Protein AF-A0A967PX14-F1 (afdb_monomer_lite)

Radius of gyration: 23.66 Å; chains: 1; bounding box: 52×62×65 Å

Sequence (232 aa):
SMRMNALAAVLEQPEIVLVSTPAALLRRVPSPESLQTNILYLQVGEDFERDLLIDWLADSGYERVNVIEEIGQFSSRGGIVDVFSYESEVPCRLEFFGDTIESIREFDVLSQLSLQQIDKTRILGKTPDEKENGTIFDYLTTPATIFWYDQERSRRQLEDWWEDAVARFEHQRHELPIESLDQHYLPLPEMPVHLQKFQQIHHGHFERLKNVDLNFHAAPPTEFKGNVKLLI

Secondary structure (DSSP, 8-state):
-HHHHHHHHHHH-SS------HHHHTB-B--HHHHHHTEEEEETT-B--HHHHHHHHHHTTPEE-SS--STTEEEEETTEEEE--TT-SS-EEEEEETTEEEEEEEE-TTT--EEEEESEEEEEPPPP-S---B-GGGG--SS-EEEEESHHHHHHHHHHHHHHHHHHHHHHTTTSS-S-GGGTB--GGGHHHHHTTSEEEEE-SS---SS------PPPPPP---------

Structure (mmCIF, N/CA/C/O backbone):
data_AF-A0A967PX14-F1
#
_entry.id   AF-A0A967PX14-F1
#
loop_
_atom_site.group_PDB
_atom_site.id
_atom_site.type_symbol
_atom_site.label_atom_id
_atom_site.label_alt_id
_atom_site.label_comp_id
_atom_site.label_asym_id
_atom_site.label_entity_id
_atom_site.label_seq_id
_atom_site.pdbx_PDB_ins_code
_atom_site.Cartn_x
_atom_site.Cartn_y
_atom_site.Cartn_z
_atom_site.occupancy
_atom_site.B_iso_or_equiv
_atom_site.auth_seq_id
_atom_site.auth_comp_id
_atom_site.auth_asym_id
_atom_site.auth_atom_id
_atom_site.pdbx_PDB_model_num
ATOM 1 N N . SER A 1 1 ? 5.232 4.091 2.057 1.00 62.34 1 SER A N 1
ATOM 2 C CA . SER A 1 1 ? 3.928 4.777 2.050 1.00 62.34 1 SER A CA 1
ATOM 3 C C . SER A 1 1 ? 3.296 4.813 0.648 1.00 62.34 1 SER A C 1
ATOM 5 O O . SER A 1 1 ? 2.537 3.899 0.361 1.00 62.34 1 SER A O 1
ATOM 7 N N . MET A 1 2 ? 3.667 5.707 -0.293 1.00 75.56 2 MET A N 1
ATOM 8 C CA . MET A 1 2 ? 2.983 5.819 -1.615 1.00 75.56 2 MET A CA 1
ATOM 9 C C . MET A 1 2 ? 2.914 4.530 -2.460 1.00 75.56 2 MET A C 1
ATOM 11 O O . MET A 1 2 ? 1.876 4.243 -3.045 1.00 75.56 2 MET A O 1
ATOM 15 N N . ARG A 1 3 ? 3.991 3.731 -2.516 1.00 82.81 3 ARG A N 1
ATOM 16 C CA . ARG A 1 3 ? 4.002 2.465 -3.278 1.00 82.81 3 ARG A CA 1
ATOM 17 C C . ARG A 1 3 ? 2.972 1.465 -2.754 1.00 82.81 3 ARG A C 1
ATOM 19 O O . ARG A 1 3 ? 2.217 0.912 -3.537 1.00 82.81 3 ARG A O 1
ATOM 26 N N . MET A 1 4 ? 2.952 1.250 -1.441 1.00 83.00 4 MET A N 1
ATOM 27 C CA . MET A 1 4 ? 2.047 0.287 -0.812 1.00 83.00 4 MET A CA 1
ATOM 28 C C . MET A 1 4 ? 0.591 0.705 -0.980 1.00 83.00 4 MET A C 1
ATOM 30 O O . MET A 1 4 ? -0.243 -0.132 -1.294 1.00 83.00 4 MET A O 1
ATOM 34 N N . ASN A 1 5 ? 0.310 2.008 -0.870 1.00 81.06 5 ASN A N 1
ATOM 35 C CA . ASN A 1 5 ? -1.016 2.542 -1.157 1.00 81.06 5 ASN A CA 1
ATOM 36 C C . ASN A 1 5 ? -1.438 2.260 -2.609 1.00 81.06 5 ASN A C 1
ATOM 38 O O . ASN A 1 5 ? -2.542 1.785 -2.844 1.00 81.06 5 ASN A O 1
ATOM 42 N N . ALA A 1 6 ? -0.544 2.486 -3.578 1.00 87.75 6 ALA A N 1
ATOM 43 C CA . ALA A 1 6 ? -0.827 2.179 -4.978 1.00 87.75 6 ALA A CA 1
ATOM 44 C C . ALA A 1 6 ? -1.101 0.680 -5.201 1.00 87.75 6 ALA A C 1
ATOM 46 O O . ALA A 1 6 ? -2.054 0.343 -5.893 1.00 87.75 6 ALA A O 1
ATOM 47 N N . LEU A 1 7 ? -0.316 -0.215 -4.591 1.00 88.81 7 LEU A N 1
ATOM 48 C CA . LEU A 1 7 ? -0.538 -1.664 -4.689 1.00 88.81 7 LEU A CA 1
ATOM 49 C C . LEU A 1 7 ? -1.865 -2.089 -4.045 1.00 88.81 7 LEU A C 1
ATOM 51 O O . LEU A 1 7 ? -2.620 -2.841 -4.652 1.00 88.81 7 LEU A O 1
ATOM 55 N N . ALA A 1 8 ? -2.182 -1.566 -2.858 1.00 85.88 8 ALA A N 1
ATOM 56 C CA . ALA A 1 8 ? -3.446 -1.842 -2.181 1.00 85.88 8 ALA A CA 1
ATOM 57 C C . ALA A 1 8 ? -4.644 -1.327 -2.997 1.00 85.88 8 ALA A C 1
ATOM 59 O O . ALA A 1 8 ? -5.625 -2.042 -3.177 1.00 85.88 8 ALA A O 1
ATOM 60 N N . ALA A 1 9 ? -4.538 -0.128 -3.580 1.00 87.25 9 ALA A N 1
ATOM 61 C CA . ALA A 1 9 ? -5.566 0.422 -4.460 1.00 87.25 9 ALA A CA 1
ATOM 62 C C . ALA A 1 9 ? -5.808 -0.455 -5.699 1.00 87.25 9 ALA A C 1
ATOM 64 O O . 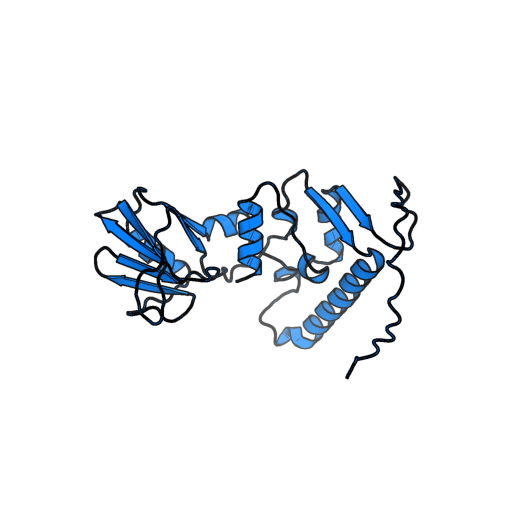ALA A 1 9 ? -6.955 -0.608 -6.109 1.00 87.25 9 ALA A O 1
ATOM 65 N N . VAL A 1 10 ? -4.759 -1.065 -6.268 1.00 88.88 10 VAL A N 1
ATOM 66 C CA . VAL A 1 10 ? -4.897 -2.007 -7.394 1.00 88.88 10 VAL A CA 1
ATOM 67 C C . VAL A 1 10 ? -5.659 -3.274 -6.993 1.00 88.88 10 VAL A C 1
ATOM 69 O O . VAL A 1 10 ? -6.408 -3.807 -7.805 1.00 88.88 10 VAL A O 1
ATOM 72 N N . LEU A 1 11 ? -5.512 -3.749 -5.752 1.00 85.62 11 LEU A N 1
ATOM 73 C CA . LEU A 1 11 ? -6.267 -4.909 -5.262 1.00 85.62 11 LEU A CA 1
ATOM 74 C C . LEU A 1 11 ? -7.740 -4.586 -4.977 1.00 85.62 11 LEU A C 1
ATOM 76 O O . LEU A 1 11 ? -8.599 -5.453 -5.116 1.00 85.62 11 LEU A O 1
ATOM 80 N N . GLU A 1 12 ? -8.030 -3.356 -4.560 1.00 84.56 12 GLU A N 1
ATOM 81 C CA . GLU A 1 12 ? -9.370 -2.936 -4.137 1.00 84.56 12 GLU A CA 1
ATOM 82 C C . GLU A 1 12 ? -10.237 -2.411 -5.285 1.00 84.56 12 GLU A C 1
ATOM 84 O O . GLU A 1 12 ? -11.465 -2.509 -5.228 1.00 84.56 12 GLU A O 1
ATOM 89 N N . GLN A 1 13 ? -9.621 -1.823 -6.314 1.00 84.19 13 GLN A N 1
ATOM 90 C CA . GLN A 1 13 ? -10.331 -1.157 -7.402 1.00 84.19 13 GLN A CA 1
ATOM 91 C C . GLN A 1 13 ? -10.250 -1.981 -8.692 1.00 84.19 13 GLN A C 1
ATOM 93 O O . GLN A 1 13 ? -9.161 -2.145 -9.241 1.00 84.19 13 GLN A O 1
ATOM 98 N N . PRO A 1 14 ? -11.389 -2.452 -9.236 1.00 76.06 14 PRO A N 1
ATOM 99 C CA . PRO A 1 14 ? -11.391 -3.248 -10.463 1.00 76.06 14 PRO A CA 1
ATOM 100 C C . PRO A 1 14 ? -11.004 -2.431 -11.706 1.00 76.06 14 PRO A C 1
ATOM 102 O O . PRO A 1 14 ? -10.538 -2.995 -12.692 1.00 76.06 14 PRO A O 1
ATOM 105 N N . GLU A 1 15 ? -11.191 -1.109 -11.669 1.00 86.50 15 GLU A N 1
ATOM 106 C CA . GLU A 1 15 ? -10.886 -0.190 -12.766 1.00 86.50 15 GLU A CA 1
ATOM 107 C C . GLU A 1 15 ? -9.900 0.875 -12.283 1.00 86.50 15 GLU A C 1
ATOM 109 O O . GLU A 1 15 ? -10.284 1.859 -11.653 1.00 86.50 15 GLU A O 1
ATOM 114 N N . ILE A 1 16 ? -8.614 0.678 -12.572 1.00 88.50 16 ILE A N 1
ATOM 115 C CA . ILE A 1 16 ? -7.549 1.578 -12.126 1.00 88.50 16 ILE A CA 1
ATOM 116 C C . ILE A 1 16 ? -6.519 1.81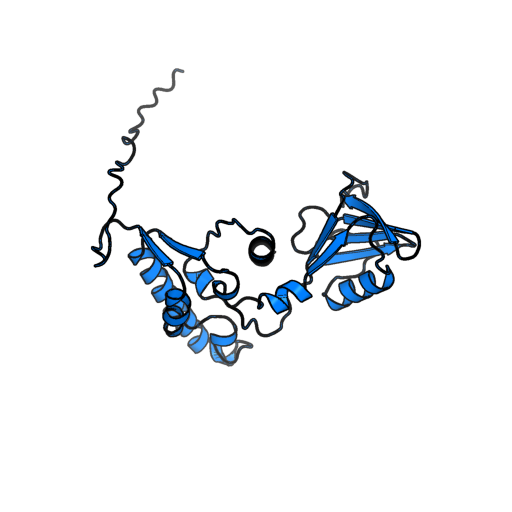4 -13.231 1.00 88.50 16 ILE A C 1
ATOM 118 O O . ILE A 1 16 ? -6.178 0.917 -14.002 1.00 88.50 16 ILE A O 1
ATOM 122 N N . VAL A 1 17 ? -5.993 3.038 -13.291 1.00 91.06 17 VAL A N 1
ATOM 123 C CA . VAL A 1 17 ? -4.839 3.382 -14.128 1.00 91.06 17 VAL A CA 1
ATOM 124 C C . VAL A 1 17 ? -3.630 3.560 -13.227 1.00 91.06 17 VAL A C 1
ATOM 126 O O . VAL A 1 17 ? -3.534 4.534 -12.481 1.00 91.06 17 VAL A O 1
ATOM 129 N N . LEU A 1 18 ? -2.685 2.627 -13.320 1.00 90.75 18 LEU A N 1
ATOM 130 C CA . LEU A 1 18 ? -1.412 2.723 -12.622 1.00 90.75 18 LEU A CA 1
ATOM 131 C C . LEU A 1 18 ? -0.375 3.397 -13.521 1.00 90.75 18 LEU A C 1
ATOM 133 O O . LEU A 1 18 ? -0.016 2.880 -14.578 1.00 90.75 18 LEU A O 1
ATOM 137 N N . VAL A 1 19 ? 0.130 4.547 -13.082 1.00 92.38 19 VAL A N 1
ATOM 138 C CA . VAL A 1 19 ? 1.229 5.249 -13.750 1.00 92.38 19 VAL A CA 1
ATOM 139 C C . VAL A 1 19 ? 2.518 4.955 -13.000 1.00 92.38 19 VAL A C 1
ATOM 141 O O . VAL A 1 19 ? 2.595 5.130 -11.786 1.00 92.38 19 VAL A O 1
ATOM 144 N N . SER A 1 20 ? 3.539 4.511 -13.725 1.00 91.50 20 SER A N 1
ATOM 145 C CA . SER A 1 20 ? 4.825 4.133 -13.147 1.00 91.50 20 SER A CA 1
ATOM 146 C C . SER A 1 20 ? 5.978 4.572 -14.043 1.00 91.50 20 SER A C 1
ATOM 148 O O . SER A 1 20 ? 5.795 4.858 -15.228 1.00 91.50 20 SER A O 1
ATOM 150 N N . THR A 1 21 ? 7.177 4.632 -13.472 1.00 91.69 21 THR A N 1
ATOM 151 C CA . THR A 1 21 ? 8.407 4.817 -14.244 1.00 91.69 21 THR A CA 1
ATOM 152 C C . THR A 1 21 ? 8.929 3.463 -14.726 1.00 91.69 21 THR A C 1
ATOM 154 O O . THR A 1 21 ? 8.665 2.446 -14.079 1.00 91.69 21 THR A O 1
ATOM 157 N N . PRO A 1 22 ? 9.723 3.417 -15.811 1.00 90.06 22 PRO A N 1
ATOM 158 C CA . PRO A 1 22 ? 10.273 2.154 -16.292 1.00 90.06 22 PRO A CA 1
ATOM 159 C C . PRO A 1 22 ? 11.092 1.425 -15.212 1.00 90.06 22 PRO A C 1
ATOM 161 O O . PRO A 1 22 ? 10.828 0.264 -14.926 1.00 90.06 22 PRO A O 1
ATOM 164 N N . ALA A 1 23 ? 11.987 2.125 -14.506 1.00 89.00 23 ALA A N 1
ATOM 165 C CA . ALA A 1 23 ? 12.792 1.539 -13.427 1.00 89.00 23 ALA A CA 1
ATOM 166 C C . ALA A 1 23 ? 11.956 0.933 -12.281 1.00 89.00 23 ALA A C 1
ATOM 168 O O . ALA A 1 23 ? 12.360 -0.054 -11.670 1.00 89.00 23 ALA A O 1
ATOM 169 N N . ALA A 1 24 ? 10.776 1.487 -11.986 1.00 90.88 24 ALA A N 1
ATOM 170 C CA . ALA A 1 24 ? 9.906 0.950 -10.944 1.00 90.88 24 ALA A CA 1
ATOM 171 C C . ALA A 1 24 ? 9.263 -0.395 -11.330 1.00 90.88 24 ALA A C 1
ATOM 173 O O . ALA A 1 24 ? 8.895 -1.145 -10.430 1.00 90.88 24 ALA A O 1
ATOM 174 N N . LEU A 1 25 ? 9.184 -0.736 -12.626 1.00 92.19 25 LEU A N 1
ATOM 175 C CA . LEU A 1 25 ? 8.732 -2.058 -13.088 1.00 92.19 25 LEU A CA 1
ATOM 176 C C . LEU A 1 25 ? 9.707 -3.177 -12.711 1.00 92.19 25 LEU A C 1
ATOM 178 O O . LEU A 1 25 ? 9.294 -4.324 -12.564 1.00 92.19 25 LEU A O 1
ATOM 182 N N . LEU A 1 26 ? 10.992 -2.842 -12.562 1.00 93.12 26 LEU A N 1
ATOM 183 C CA . LEU A 1 26 ? 12.014 -3.795 -12.150 1.00 93.12 26 LEU A CA 1
ATOM 184 C C . LEU A 1 26 ? 12.051 -3.975 -10.641 1.00 93.12 26 LEU A C 1
ATOM 186 O O . LEU A 1 26 ? 12.681 -4.907 -10.180 1.00 93.12 26 LEU A O 1
ATOM 190 N N . ARG A 1 27 ? 11.432 -3.113 -9.835 1.00 91.38 27 ARG A N 1
ATOM 191 C CA . ARG A 1 27 ? 11.517 -3.263 -8.382 1.00 91.38 27 ARG A CA 1
ATOM 192 C C . ARG A 1 27 ? 10.651 -4.433 -7.916 1.00 91.38 27 ARG A C 1
ATOM 194 O O . ARG A 1 27 ? 9.487 -4.533 -8.306 1.00 91.38 27 ARG A O 1
ATOM 201 N N . ARG A 1 28 ? 11.209 -5.283 -7.053 1.00 91.06 28 ARG A N 1
ATOM 202 C CA . ARG A 1 28 ? 10.418 -6.252 -6.296 1.00 91.06 28 ARG A CA 1
ATOM 203 C C . ARG A 1 28 ? 9.426 -5.525 -5.386 1.00 91.06 28 ARG A C 1
ATOM 205 O O . ARG A 1 28 ? 9.624 -4.367 -5.012 1.00 91.06 28 ARG A O 1
ATOM 212 N N . VAL A 1 29 ? 8.321 -6.199 -5.115 1.00 89.44 29 VAL A N 1
ATOM 213 C CA . VAL A 1 29 ? 7.252 -5.750 -4.221 1.00 89.44 29 VAL A CA 1
ATOM 214 C C . VAL A 1 29 ? 6.737 -6.953 -3.426 1.00 89.44 29 VAL A C 1
ATOM 216 O O . VAL A 1 29 ? 6.985 -8.094 -3.832 1.00 89.44 29 VAL A O 1
ATOM 219 N N . PRO A 1 30 ? 6.009 -6.747 -2.316 1.00 88.19 30 PRO A N 1
ATOM 220 C CA . PRO A 1 30 ? 5.300 -7.841 -1.655 1.00 88.19 30 PRO A CA 1
ATOM 221 C C . PRO A 1 30 ? 4.381 -8.558 -2.649 1.00 88.19 30 PRO A C 1
ATOM 223 O O . PRO A 1 30 ? 3.865 -7.918 -3.567 1.00 88.19 30 PRO A O 1
ATOM 226 N N . SER A 1 31 ? 4.162 -9.865 -2.501 1.00 89.38 31 SER A N 1
ATOM 227 C CA . SER A 1 31 ? 3.156 -10.555 -3.321 1.00 89.38 31 SER A CA 1
ATOM 228 C C . SER A 1 31 ? 1.745 -10.042 -2.983 1.00 89.38 31 SER A C 1
ATOM 230 O O . SER A 1 31 ? 1.549 -9.535 -1.874 1.00 89.38 31 SER A O 1
ATOM 232 N N . PRO A 1 32 ? 0.753 -10.165 -3.885 1.00 88.69 32 PRO A N 1
ATOM 233 C CA . PRO A 1 32 ? -0.633 -9.812 -3.575 1.00 88.69 32 PRO A CA 1
ATOM 234 C C . PRO A 1 32 ? -1.150 -10.471 -2.289 1.00 88.69 32 PRO A C 1
ATOM 236 O O . PRO A 1 32 ? -1.800 -9.815 -1.482 1.00 88.69 32 PRO A O 1
ATOM 239 N N . GLU A 1 33 ? -0.812 -11.742 -2.063 1.00 87.25 33 GLU A N 1
ATOM 240 C CA . GLU A 1 33 ? -1.203 -12.497 -0.869 1.00 87.25 33 GLU A CA 1
ATOM 241 C C . GLU A 1 33 ? -0.535 -11.937 0.390 1.00 87.25 33 GLU A C 1
ATOM 243 O O . GLU A 1 33 ? -1.209 -11.685 1.386 1.00 87.25 33 GLU A O 1
ATOM 248 N N . SER A 1 34 ? 0.777 -11.685 0.330 1.00 85.56 34 SER A N 1
ATOM 249 C CA . SER A 1 34 ? 1.531 -11.083 1.434 1.00 85.56 34 SER A CA 1
ATOM 250 C C . SER A 1 34 ? 0.997 -9.689 1.776 1.00 85.56 34 SER A C 1
ATOM 252 O O . SER A 1 34 ? 0.797 -9.367 2.949 1.00 85.56 34 SER A O 1
ATOM 254 N N . LEU A 1 35 ? 0.680 -8.877 0.760 1.00 85.81 35 LEU A N 1
ATOM 255 C CA . LEU A 1 35 ? 0.085 -7.563 0.972 1.00 85.81 35 LEU A CA 1
ATOM 256 C C . LEU A 1 35 ? -1.285 -7.664 1.642 1.00 85.81 35 LEU A C 1
ATOM 258 O O . LEU A 1 35 ? -1.535 -6.929 2.590 1.00 85.81 35 LEU A O 1
ATOM 262 N N . GLN A 1 36 ? -2.151 -8.572 1.184 1.00 85.62 36 GLN A N 1
ATOM 263 C CA . GLN A 1 36 ? -3.474 -8.771 1.782 1.00 85.62 36 GLN A CA 1
ATOM 264 C C . GLN A 1 36 ? -3.383 -9.171 3.253 1.00 85.62 36 GLN A C 1
ATOM 266 O O . GLN A 1 36 ? -4.131 -8.642 4.066 1.00 85.62 36 GLN A O 1
ATOM 271 N N . THR A 1 37 ? -2.441 -10.045 3.619 1.00 84.56 37 THR A N 1
ATOM 272 C CA . THR A 1 37 ? -2.231 -10.411 5.031 1.00 84.56 37 THR A CA 1
ATOM 273 C C . THR A 1 37 ? -1.698 -9.261 5.887 1.00 84.56 37 THR A C 1
ATOM 275 O O . THR A 1 37 ? -1.841 -9.286 7.106 1.00 84.56 37 THR A O 1
ATOM 278 N N . ASN A 1 38 ? -1.112 -8.243 5.255 1.00 86.12 38 ASN A N 1
ATOM 279 C CA . ASN A 1 38 ? -0.562 -7.058 5.904 1.00 86.12 38 ASN A CA 1
ATOM 280 C C . ASN A 1 38 ? -1.544 -5.868 5.914 1.00 86.12 38 ASN A C 1
ATOM 282 O O . ASN A 1 38 ? -1.155 -4.751 6.260 1.00 86.12 38 ASN A O 1
ATOM 286 N N . ILE A 1 39 ? -2.801 -6.078 5.510 1.00 89.06 39 ILE A N 1
ATOM 287 C CA . ILE A 1 39 ? -3.868 -5.076 5.580 1.00 89.06 39 ILE A CA 1
ATOM 288 C C . ILE A 1 39 ? -4.973 -5.602 6.489 1.00 89.06 39 ILE A C 1
ATOM 290 O O . ILE A 1 39 ? -5.538 -6.666 6.247 1.00 89.06 39 ILE A O 1
ATOM 294 N N . LEU A 1 40 ? -5.323 -4.815 7.501 1.00 92.38 40 LEU A N 1
ATOM 295 C CA . LEU A 1 40 ? -6.476 -5.061 8.349 1.00 92.38 40 LEU A CA 1
ATOM 296 C C . LEU A 1 40 ? -7.616 -4.127 7.936 1.00 92.38 40 LEU A C 1
ATOM 298 O O . LEU A 1 40 ? -7.497 -2.907 8.042 1.00 92.38 40 LEU A O 1
ATOM 302 N N . TYR A 1 41 ? -8.715 -4.697 7.451 1.00 93.25 41 TYR A N 1
ATOM 303 C CA . TYR A 1 41 ? -9.943 -3.962 7.151 1.00 93.25 41 TYR A CA 1
ATOM 304 C C . TYR A 1 41 ? -10.845 -3.981 8.379 1.00 93.25 41 TYR A C 1
ATOM 306 O O . TYR A 1 41 ? -11.050 -5.044 8.952 1.00 93.25 41 TYR A O 1
ATOM 314 N N . LEU A 1 42 ? -11.361 -2.819 8.774 1.00 95.94 42 LEU A N 1
ATOM 315 C CA . LEU A 1 42 ? -12.184 -2.668 9.971 1.00 95.94 42 LEU A CA 1
ATOM 316 C C . LEU A 1 42 ? -13.431 -1.862 9.629 1.00 95.94 42 LEU A C 1
ATOM 318 O O . LEU A 1 42 ? -13.337 -0.792 9.014 1.00 95.94 42 LEU A O 1
ATOM 322 N N . GLN A 1 43 ? -14.596 -2.355 10.037 1.00 97.81 43 GLN A N 1
ATOM 323 C CA . GLN A 1 43 ? -15.874 -1.697 9.782 1.00 97.81 43 GLN A CA 1
ATOM 324 C C . GLN A 1 43 ? -16.676 -1.487 11.071 1.00 97.81 43 GLN A C 1
ATOM 326 O O . GLN A 1 43 ? -16.672 -2.313 11.978 1.00 97.81 43 GLN A O 1
ATOM 331 N N . VAL A 1 44 ? -17.416 -0.379 11.144 1.00 98.12 44 VAL A N 1
ATOM 332 C CA . VAL A 1 44 ? -18.383 -0.150 12.224 1.00 98.12 44 VAL A CA 1
ATOM 333 C C . VAL A 1 44 ? -19.429 -1.271 12.245 1.00 98.12 44 VAL A C 1
ATOM 335 O O . VAL A 1 44 ? -19.997 -1.634 11.211 1.00 98.12 44 VAL A O 1
ATOM 338 N N . GLY A 1 45 ? -19.703 -1.789 13.442 1.00 97.56 45 GLY A N 1
ATOM 339 C CA . GLY A 1 45 ? -20.631 -2.891 13.696 1.00 97.56 45 GLY A CA 1
ATOM 340 C C . GLY A 1 45 ? -20.034 -4.285 13.501 1.00 97.56 45 GLY A C 1
ATOM 341 O O . GLY A 1 45 ? -20.758 -5.264 13.663 1.00 97.56 45 GLY A O 1
ATOM 342 N N . GLU A 1 46 ? -18.755 -4.389 13.142 1.00 95.88 46 GLU A N 1
ATOM 343 C CA . GLU A 1 46 ? -18.037 -5.661 13.082 1.00 95.88 46 GLU A CA 1
ATOM 344 C C . GLU A 1 46 ? -17.661 -6.147 14.488 1.00 95.88 46 GLU A C 1
ATOM 346 O O . GLU A 1 46 ? -17.233 -5.353 15.334 1.00 95.88 46 GLU A O 1
ATOM 351 N N . ASP A 1 47 ? -17.804 -7.455 14.717 1.00 96.19 47 ASP A N 1
ATOM 352 C CA . ASP A 1 47 ? -17.276 -8.124 15.904 1.00 96.19 47 ASP A CA 1
ATOM 353 C C . ASP A 1 47 ? -15.786 -8.420 15.680 1.00 96.19 47 ASP A C 1
ATOM 355 O O . ASP A 1 47 ? -15.416 -9.344 14.953 1.00 96.19 47 ASP A O 1
ATOM 359 N N . PHE A 1 48 ? -14.935 -7.603 16.293 1.00 95.38 48 PHE A N 1
ATOM 360 C CA . PHE A 1 48 ? -13.486 -7.710 16.268 1.00 95.38 48 PHE A CA 1
ATOM 361 C C . PHE A 1 48 ? -12.926 -7.410 17.663 1.00 95.38 48 PHE A C 1
ATOM 363 O O . PHE A 1 48 ? -13.095 -6.312 18.198 1.00 95.38 48 PHE A O 1
ATOM 370 N N . GLU A 1 49 ? -12.224 -8.374 18.258 1.00 95.75 49 GLU A N 1
ATOM 371 C CA . GLU A 1 49 ? -11.670 -8.212 19.603 1.00 95.75 49 GLU A CA 1
ATOM 372 C C . GLU A 1 49 ? -10.596 -7.115 19.625 1.00 95.75 49 GLU A C 1
ATOM 374 O O . GLU A 1 49 ? -9.610 -7.146 18.880 1.00 95.75 49 GLU A O 1
ATOM 379 N N . ARG A 1 50 ? -10.747 -6.154 20.542 1.00 96.12 50 ARG A N 1
ATOM 380 C CA . ARG A 1 50 ? -9.795 -5.044 20.718 1.00 96.12 50 ARG A CA 1
ATOM 381 C C . ARG A 1 50 ? -8.362 -5.539 20.936 1.00 96.12 50 ARG A C 1
ATOM 383 O O . ARG A 1 50 ? -7.414 -4.927 20.450 1.00 96.12 50 ARG A O 1
ATOM 390 N N . ASP A 1 51 ? -8.198 -6.616 21.697 1.00 96.06 51 ASP A N 1
ATOM 391 C CA . ASP A 1 51 ? -6.873 -7.128 22.048 1.00 96.06 51 ASP A CA 1
ATOM 392 C C . ASP A 1 51 ? -6.184 -7.792 20.848 1.00 96.06 51 ASP A C 1
ATOM 394 O O . ASP A 1 51 ? -4.985 -7.592 20.669 1.00 96.06 51 ASP A O 1
ATOM 398 N N . LEU A 1 52 ? -6.942 -8.417 19.937 1.00 95.94 52 LEU A N 1
ATOM 399 C CA . LEU A 1 52 ? -6.404 -8.893 18.657 1.00 95.94 52 LEU A CA 1
ATOM 400 C C . LEU A 1 52 ? -5.915 -7.740 17.773 1.00 95.94 52 LEU A C 1
ATOM 402 O O . LEU A 1 52 ? -4.902 -7.882 17.092 1.00 95.94 52 LEU A O 1
ATOM 406 N N . LEU A 1 53 ? -6.591 -6.582 17.799 1.00 96.75 53 LEU A N 1
ATOM 407 C CA . LEU A 1 53 ? -6.128 -5.394 17.071 1.00 96.75 53 LEU A CA 1
ATOM 408 C C . LEU A 1 53 ? -4.794 -4.903 17.644 1.00 96.75 53 LEU A C 1
ATOM 410 O O . LEU A 1 53 ? -3.882 -4.569 16.893 1.00 96.75 53 LEU A O 1
ATOM 414 N N . ILE A 1 54 ? -4.676 -4.860 18.971 1.00 97.25 54 ILE A N 1
ATOM 415 C CA . ILE A 1 54 ? -3.450 -4.432 19.657 1.00 97.25 54 ILE A CA 1
ATOM 416 C C . ILE A 1 54 ? -2.282 -5.366 19.325 1.00 97.25 54 ILE A C 1
ATOM 418 O O . ILE A 1 54 ? -1.194 -4.873 19.022 1.00 97.25 54 ILE A O 1
ATOM 422 N N . ASP A 1 55 ? -2.509 -6.678 19.363 1.00 96.06 55 ASP A N 1
ATOM 423 C CA . ASP A 1 55 ? -1.491 -7.678 19.039 1.00 96.06 55 ASP A CA 1
ATOM 424 C C . ASP A 1 55 ? -1.064 -7.559 17.571 1.00 96.06 55 ASP A C 1
ATOM 426 O O . ASP A 1 55 ? 0.127 -7.446 17.280 1.00 96.06 55 ASP A O 1
ATOM 430 N N . TRP A 1 56 ? -2.026 -7.450 16.648 1.00 94.81 56 TRP A N 1
ATOM 431 C CA . TRP A 1 56 ? -1.735 -7.268 15.226 1.00 94.81 56 TRP A CA 1
ATOM 432 C C . TRP A 1 56 ? -0.937 -5.988 14.949 1.00 94.81 56 TRP A C 1
ATOM 434 O O . TRP A 1 56 ? 0.004 -6.016 14.158 1.00 94.81 56 TRP A O 1
ATOM 444 N N . LEU A 1 57 ? -1.267 -4.866 15.603 1.00 95.88 57 LEU A N 1
ATOM 445 C CA . LEU A 1 57 ? -0.527 -3.605 15.464 1.00 95.88 57 LEU A CA 1
ATOM 446 C C . LEU A 1 57 ? 0.925 -3.753 15.939 1.00 95.88 57 LEU A C 1
ATOM 448 O O . LEU A 1 57 ? 1.842 -3.295 15.255 1.00 95.88 57 LEU A O 1
ATOM 452 N N . ALA A 1 58 ? 1.142 -4.411 17.081 1.00 94.62 58 ALA A N 1
ATOM 453 C CA . ALA A 1 58 ? 2.480 -4.655 17.611 1.00 94.62 58 ALA A CA 1
ATOM 454 C C . ALA A 1 58 ? 3.312 -5.541 16.667 1.00 94.62 58 ALA A C 1
ATOM 456 O O . ALA A 1 58 ? 4.444 -5.185 16.330 1.00 94.62 58 ALA A O 1
ATOM 457 N N . ASP A 1 59 ? 2.729 -6.638 16.181 1.00 91.81 59 ASP A N 1
ATOM 458 C CA . ASP A 1 59 ? 3.376 -7.557 15.237 1.00 91.81 59 ASP A CA 1
ATOM 459 C C . ASP A 1 59 ? 3.640 -6.896 13.875 1.00 91.81 59 ASP A C 1
ATOM 461 O O . ASP A 1 59 ? 4.651 -7.164 13.224 1.00 91.81 59 ASP A O 1
ATOM 465 N N . SER A 1 60 ? 2.779 -5.959 13.476 1.00 90.81 60 SER A N 1
ATOM 466 C CA . SER A 1 60 ? 2.890 -5.189 12.231 1.00 90.81 60 SER A CA 1
ATOM 467 C C . SER A 1 60 ? 3.834 -3.984 12.334 1.00 90.81 60 SER A C 1
ATOM 469 O O . SER A 1 60 ? 3.875 -3.143 11.432 1.00 90.81 60 SER A O 1
ATOM 471 N N . GLY A 1 61 ? 4.607 -3.882 13.419 1.00 91.31 61 GLY A N 1
ATOM 472 C CA . GLY A 1 61 ? 5.677 -2.900 13.580 1.00 91.31 61 GLY A CA 1
ATOM 473 C C . GLY A 1 61 ? 5.233 -1.520 14.061 1.00 91.31 61 GLY A C 1
ATOM 474 O O . GLY A 1 61 ? 6.019 -0.578 13.933 1.00 91.31 61 GLY A O 1
ATOM 475 N N . TYR A 1 62 ? 4.020 -1.388 14.607 1.00 95.81 62 TYR A N 1
ATOM 476 C CA . TYR A 1 62 ? 3.575 -0.137 15.212 1.00 95.81 62 TYR A CA 1
ATOM 477 C C . TYR A 1 62 ? 4.156 0.059 16.614 1.00 95.81 62 TYR A C 1
ATOM 479 O O . TYR A 1 62 ? 4.254 -0.868 17.420 1.00 95.81 62 TYR A O 1
ATOM 487 N N . GLU A 1 63 ? 4.479 1.305 16.942 1.00 97.50 63 GLU A N 1
ATOM 488 C CA . GLU A 1 63 ? 4.935 1.691 18.272 1.00 97.50 63 GLU A CA 1
ATOM 489 C C . GLU A 1 63 ? 3.745 2.027 19.179 1.00 97.50 63 GLU A C 1
ATOM 491 O O . GLU A 1 63 ? 2.923 2.894 18.868 1.00 97.50 63 GLU A O 1
ATOM 496 N N . ARG A 1 64 ? 3.667 1.369 20.342 1.00 98.00 64 ARG A N 1
ATOM 497 C CA . ARG A 1 64 ? 2.669 1.702 21.361 1.00 98.00 64 ARG A CA 1
ATOM 498 C C . ARG A 1 64 ? 3.102 2.937 22.141 1.00 98.00 64 ARG A C 1
ATOM 500 O O . ARG A 1 64 ? 4.084 2.897 22.879 1.00 98.00 64 ARG A O 1
ATOM 507 N N . VAL A 1 65 ? 2.304 3.992 22.064 1.00 98.19 65 VAL A N 1
ATOM 508 C CA . VAL A 1 65 ? 2.540 5.268 22.745 1.00 98.19 65 VAL A CA 1
ATOM 509 C C . VAL A 1 65 ? 1.348 5.665 23.608 1.00 98.19 65 VAL A C 1
ATOM 511 O O . VAL A 1 65 ? 0.255 5.103 23.521 1.00 98.19 65 VAL A O 1
ATOM 514 N N . ASN A 1 66 ? 1.550 6.662 24.471 1.00 95.81 66 ASN A N 1
ATOM 515 C CA . ASN A 1 66 ? 0.445 7.237 25.231 1.00 95.81 66 ASN A CA 1
ATOM 516 C C . ASN A 1 66 ? -0.401 8.166 24.359 1.00 95.81 66 ASN A C 1
ATOM 518 O O . ASN A 1 66 ? -1.622 8.111 24.452 1.00 95.81 66 ASN A O 1
ATOM 522 N N . VAL A 1 67 ? 0.228 9.032 23.563 1.00 95.69 67 VAL A N 1
ATOM 523 C CA . VAL A 1 67 ? -0.420 10.014 22.682 1.00 95.69 67 VAL A CA 1
ATOM 524 C C . VAL A 1 67 ? 0.211 9.871 21.307 1.00 95.69 67 VAL A C 1
ATOM 526 O O . VAL A 1 67 ? 1.430 9.779 21.219 1.00 95.69 67 VAL A O 1
ATOM 529 N N . ILE A 1 68 ? -0.620 9.810 20.271 1.00 96.69 68 ILE A N 1
ATOM 530 C CA . ILE A 1 68 ? -0.162 9.678 18.889 1.00 96.69 68 ILE A CA 1
ATOM 531 C C . ILE A 1 68 ? 0.297 11.030 18.369 1.00 96.69 68 ILE A C 1
ATOM 533 O O . ILE A 1 68 ? -0.462 12.001 18.415 1.00 96.69 68 ILE A O 1
ATOM 537 N N . GLU A 1 69 ? 1.506 11.045 17.823 1.00 94.00 69 GLU A N 1
ATOM 538 C CA . GLU A 1 69 ? 2.129 12.212 17.201 1.00 94.00 69 GLU A CA 1
ATOM 539 C C . GLU A 1 69 ? 2.597 11.897 15.772 1.00 94.00 69 GLU A C 1
ATOM 541 O O . GLU A 1 69 ? 2.549 12.768 14.903 1.00 94.00 69 GLU A O 1
ATOM 546 N N . GLU A 1 70 ? 2.991 10.648 15.502 1.00 94.31 70 GLU A N 1
ATOM 547 C CA . GLU A 1 70 ? 3.616 10.237 14.244 1.00 94.31 70 GLU A CA 1
ATOM 548 C C . GLU A 1 70 ? 2.952 9.007 13.610 1.00 94.31 70 GLU A C 1
ATOM 550 O O . GLU A 1 70 ? 2.284 8.202 14.261 1.00 94.31 70 GLU A O 1
ATOM 555 N N . ILE A 1 71 ? 3.165 8.860 12.301 1.00 94.00 71 ILE A N 1
ATOM 556 C CA . ILE A 1 71 ? 2.766 7.686 11.523 1.00 94.00 71 ILE A CA 1
ATOM 557 C C . ILE A 1 71 ? 3.471 6.432 12.061 1.00 94.00 71 ILE A C 1
ATOM 559 O O . ILE A 1 71 ? 4.672 6.448 12.322 1.00 94.00 71 ILE A O 1
ATOM 563 N N . GLY A 1 72 ? 2.745 5.317 12.141 1.00 94.44 72 GLY A N 1
ATOM 564 C CA . GLY A 1 72 ? 3.245 4.053 12.680 1.00 94.44 72 GLY A CA 1
AT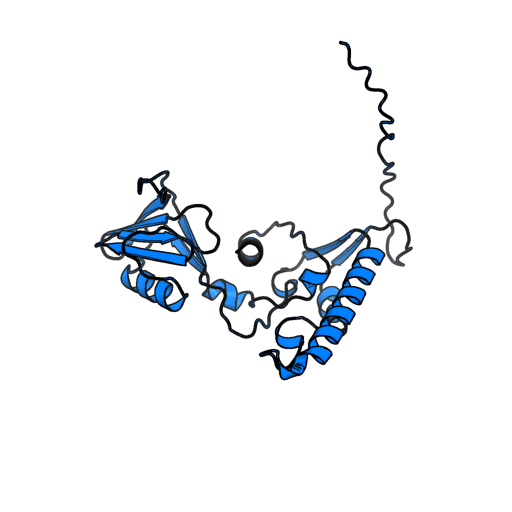OM 565 C C . GLY A 1 72 ? 3.122 3.953 14.200 1.00 94.44 72 GLY A C 1
ATOM 566 O O . GLY A 1 72 ? 3.680 3.037 14.794 1.00 94.44 72 GLY A O 1
ATOM 567 N N . GLN A 1 73 ? 2.392 4.869 14.838 1.00 97.56 73 GLN A N 1
ATOM 568 C CA . GLN A 1 73 ? 2.089 4.814 16.264 1.00 97.56 73 GLN A CA 1
ATOM 569 C C . GLN A 1 73 ? 0.648 4.376 16.516 1.00 97.56 73 GLN A C 1
ATOM 571 O O . GLN A 1 73 ? -0.259 4.636 15.718 1.00 97.56 73 GLN A O 1
ATOM 576 N N . PHE A 1 74 ? 0.429 3.750 17.668 1.00 98.50 74 PHE A N 1
ATOM 577 C CA . PHE A 1 74 ? -0.904 3.473 18.184 1.00 98.50 74 PHE A CA 1
ATOM 578 C C . PHE A 1 74 ? -0.980 3.709 19.692 1.00 98.50 74 PHE A C 1
ATOM 580 O O . PHE A 1 74 ? 0.016 3.611 20.410 1.00 98.50 74 PHE A O 1
ATOM 587 N N . SER A 1 75 ? -2.177 3.995 20.194 1.00 98.06 75 SER A N 1
ATOM 588 C CA . SER A 1 75 ? -2.446 4.064 21.630 1.00 98.06 75 SER A CA 1
ATOM 589 C C . SER A 1 75 ? -3.682 3.245 21.971 1.00 98.06 75 SER A C 1
ATOM 591 O O . SER A 1 75 ? -4.545 3.024 21.127 1.00 98.06 75 SER A O 1
ATOM 593 N N . SER A 1 76 ? -3.782 2.781 23.213 1.00 97.25 76 SER A N 1
ATOM 594 C CA . SER A 1 76 ? -4.985 2.099 23.691 1.00 97.25 76 SER A CA 1
ATOM 595 C C . SER A 1 76 ? -5.316 2.504 25.117 1.00 97.25 76 SER A C 1
ATOM 597 O O . SER A 1 76 ? -4.452 2.522 26.000 1.00 97.25 76 SER A O 1
ATOM 599 N N . ARG A 1 77 ? -6.582 2.860 25.340 1.00 94.75 77 ARG A N 1
ATOM 600 C CA . ARG A 1 77 ? -7.100 3.344 26.623 1.00 94.75 77 ARG A CA 1
ATOM 601 C C . ARG A 1 77 ? -8.543 2.884 26.802 1.00 94.75 77 ARG A C 1
ATOM 603 O O . ARG A 1 77 ? -9.452 3.411 26.169 1.00 94.75 77 ARG A O 1
ATOM 610 N N . GLY A 1 78 ? -8.767 1.919 27.695 1.00 93.56 78 GLY A N 1
ATOM 611 C CA . GLY A 1 78 ? -10.104 1.349 27.887 1.00 93.56 78 GLY A CA 1
ATOM 612 C C . GLY A 1 78 ? -10.643 0.775 26.573 1.00 93.56 78 GLY A C 1
ATOM 613 O O . GLY A 1 78 ? -9.940 0.020 25.911 1.00 93.56 78 GLY A O 1
ATOM 614 N N . GLY A 1 79 ? -11.862 1.144 26.184 1.00 95.62 79 GLY A N 1
ATOM 615 C CA . GLY A 1 79 ? -12.471 0.718 24.919 1.00 95.62 79 GLY A CA 1
ATOM 616 C C . GLY A 1 79 ? -11.975 1.464 23.677 1.00 95.62 79 GLY A C 1
ATOM 617 O O . GLY A 1 79 ? -12.599 1.339 22.640 1.00 95.62 79 GLY A O 1
ATOM 618 N N . ILE A 1 80 ? -10.916 2.274 23.754 1.00 96.94 80 ILE A N 1
ATOM 619 C CA . ILE A 1 80 ? -10.461 3.100 22.629 1.00 96.94 80 ILE A CA 1
ATOM 620 C C . ILE A 1 80 ? -9.094 2.629 22.147 1.00 96.94 80 ILE A C 1
ATOM 622 O O . ILE A 1 80 ? -8.187 2.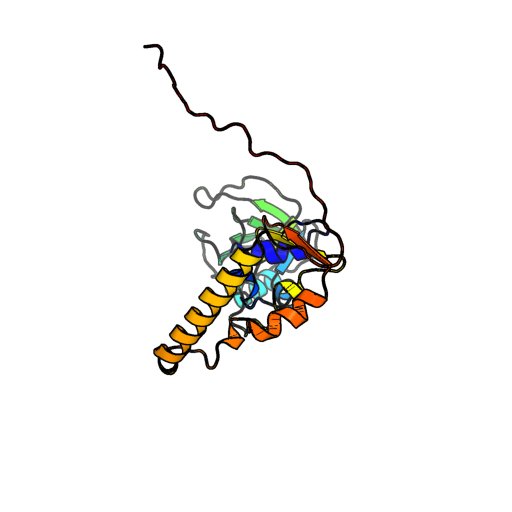434 22.965 1.00 96.94 80 ILE A O 1
ATOM 626 N N . VAL A 1 81 ? -8.941 2.502 20.830 1.00 98.25 81 VAL A N 1
ATOM 627 C CA . VAL A 1 81 ? -7.653 2.317 20.156 1.00 98.25 81 VAL A CA 1
ATOM 628 C C . VAL A 1 81 ? -7.483 3.424 19.125 1.00 98.25 81 VAL A C 1
ATOM 630 O O . VAL A 1 81 ? -8.273 3.532 18.193 1.00 98.25 81 VAL A O 1
ATOM 633 N N . ASP A 1 82 ? -6.450 4.241 19.289 1.00 98.19 82 ASP A N 1
ATOM 634 C CA . ASP A 1 82 ? -6.054 5.220 18.278 1.00 98.19 82 ASP A CA 1
ATOM 635 C C . ASP A 1 82 ? -4.937 4.616 17.430 1.00 98.19 82 ASP A C 1
ATOM 637 O O . ASP A 1 82 ? -4.043 3.970 17.980 1.00 98.19 82 ASP A O 1
ATOM 641 N N . VAL A 1 83 ? -4.949 4.847 16.117 1.00 98.06 83 VAL A N 1
ATOM 642 C CA . VAL A 1 83 ? -3.930 4.341 15.186 1.00 98.06 83 VAL A CA 1
ATOM 643 C C . VAL A 1 83 ? -3.616 5.381 14.115 1.00 98.06 83 VAL A C 1
ATOM 645 O O . VAL A 1 83 ? -4.524 5.899 13.460 1.00 98.06 83 VAL A O 1
ATOM 648 N N . PHE A 1 84 ? -2.327 5.640 13.877 1.00 96.88 84 PHE A N 1
ATOM 649 C CA . PHE A 1 84 ? -1.859 6.419 12.730 1.00 96.88 84 PHE A CA 1
ATOM 650 C C . PHE A 1 84 ? -1.197 5.501 11.698 1.00 96.88 84 PHE A C 1
ATOM 652 O O . PHE A 1 84 ? -0.023 5.158 11.812 1.00 96.88 84 PHE A O 1
ATOM 659 N N . SER A 1 85 ? -1.959 5.059 10.696 1.00 94.00 85 SER A N 1
ATOM 660 C CA . SER A 1 85 ? -1.493 4.066 9.716 1.00 94.00 85 SER A CA 1
ATOM 661 C C . SER A 1 85 ? -0.446 4.603 8.727 1.00 94.00 85 SER A C 1
ATOM 663 O O . SER A 1 85 ? -0.455 5.787 8.397 1.00 94.00 85 SER A O 1
ATOM 665 N N . TYR A 1 86 ? 0.434 3.730 8.209 1.00 87.38 86 TYR A N 1
ATOM 666 C CA . TYR A 1 86 ? 1.585 4.081 7.350 1.00 87.38 86 TYR A CA 1
ATOM 667 C C . TYR A 1 86 ? 1.256 4.792 6.024 1.00 87.38 86 TYR A C 1
ATOM 669 O O . TYR A 1 86 ? 2.132 5.391 5.384 1.00 87.38 86 TYR A O 1
ATOM 677 N N . GLU A 1 87 ? 0.015 4.701 5.572 1.00 81.75 87 GLU A N 1
ATOM 678 C CA . GLU A 1 87 ? -0.515 5.261 4.333 1.00 81.75 87 GLU A CA 1
ATOM 679 C C . GLU A 1 87 ? -1.645 6.271 4.545 1.00 81.75 87 GLU A C 1
ATOM 681 O O . GLU A 1 87 ? -2.099 6.869 3.571 1.00 81.75 87 GLU A O 1
ATOM 686 N N . SER A 1 88 ? -2.100 6.444 5.786 1.00 84.94 88 SER A N 1
ATOM 687 C CA . SER A 1 88 ? -3.193 7.357 6.110 1.00 84.94 88 SER A CA 1
ATOM 688 C C . SER A 1 88 ? -2.692 8.793 6.225 1.00 84.94 88 SER A C 1
ATOM 690 O O . SER A 1 88 ? -1.628 9.049 6.784 1.00 84.94 88 SER A O 1
ATOM 692 N N . GLU A 1 89 ? -3.475 9.742 5.715 1.00 87.06 89 GLU A N 1
ATOM 693 C CA . GLU A 1 89 ? -3.197 11.176 5.885 1.00 87.06 89 GLU A CA 1
ATOM 694 C C . GLU A 1 89 ? -3.585 11.671 7.285 1.00 87.06 89 GLU A C 1
ATOM 696 O O . GLU A 1 89 ? -2.998 12.623 7.796 1.00 87.06 89 GLU A O 1
ATOM 701 N N . VAL A 1 90 ? -4.562 11.009 7.908 1.00 93.06 90 VAL A N 1
ATOM 702 C CA . VAL A 1 90 ? -5.150 11.366 9.201 1.00 93.06 90 VAL A CA 1
ATOM 703 C C . VAL A 1 90 ? -5.274 10.089 10.042 1.00 93.06 90 VAL A C 1
ATOM 705 O O . VAL A 1 90 ? -5.650 9.051 9.492 1.00 93.06 90 VAL A O 1
ATOM 708 N N . PRO A 1 91 ? -4.946 10.102 11.348 1.00 96.88 91 PRO A N 1
ATOM 709 C CA . PRO A 1 91 ? -5.144 8.935 12.199 1.00 96.88 91 PRO A CA 1
ATOM 710 C C . PRO A 1 91 ? -6.631 8.679 12.451 1.00 96.88 91 PRO A C 1
ATOM 712 O O . PRO A 1 91 ? -7.474 9.576 12.355 1.00 96.88 91 PRO A O 1
ATOM 715 N N . CYS A 1 92 ? -6.941 7.452 12.852 1.00 97.50 92 CYS A N 1
ATOM 716 C CA . CYS A 1 92 ? -8.287 7.060 13.235 1.00 97.50 92 CYS A CA 1
ATOM 717 C C . CYS A 1 92 ? -8.338 6.579 14.687 1.00 97.50 92 CYS A C 1
ATOM 719 O O . CYS A 1 92 ? -7.376 6.034 15.226 1.00 97.50 92 CYS A O 1
ATOM 721 N N . ARG A 1 93 ? -9.484 6.815 15.315 1.00 97.88 93 ARG A N 1
ATOM 722 C CA . ARG A 1 93 ? -9.878 6.369 16.643 1.00 97.88 93 ARG A CA 1
ATOM 723 C C . ARG A 1 93 ? -10.969 5.326 16.476 1.00 97.88 93 ARG A C 1
ATOM 725 O O . ARG A 1 93 ? -12.017 5.637 15.912 1.00 97.88 93 ARG A O 1
ATOM 732 N N . LEU A 1 94 ? -10.723 4.124 16.974 1.00 98.25 94 LEU A N 1
ATOM 733 C CA . LEU A 1 94 ? -11.693 3.044 17.058 1.00 98.25 94 LEU A CA 1
ATOM 734 C C . LEU A 1 94 ? -12.237 2.974 18.483 1.00 98.25 94 LEU A C 1
ATOM 736 O O . LEU A 1 94 ? -11.472 2.839 19.440 1.00 98.25 94 LEU A O 1
ATOM 740 N N . GLU A 1 95 ? -13.553 3.076 18.619 1.00 98.00 95 GLU A N 1
ATOM 741 C CA . GLU A 1 95 ? -14.271 2.936 19.884 1.00 98.00 95 GLU A CA 1
ATOM 742 C C . GLU A 1 95 ? -14.967 1.573 19.908 1.00 98.00 95 GLU A C 1
ATOM 744 O O . GLU A 1 95 ? -15.725 1.241 18.999 1.00 98.00 95 GLU A O 1
ATOM 749 N N . PHE A 1 96 ? -14.693 0.788 20.944 1.00 98.31 96 PHE A N 1
ATOM 750 C CA . PHE A 1 96 ? -15.178 -0.573 21.130 1.00 98.31 96 PHE A CA 1
ATOM 751 C C . PHE A 1 96 ? -16.194 -0.645 22.270 1.00 98.31 96 PHE A C 1
ATOM 753 O O . PHE A 1 96 ? -15.985 -0.076 23.349 1.00 98.31 96 PHE A O 1
ATOM 760 N N . PHE A 1 97 ? -17.234 -1.451 22.065 1.00 96.75 97 PHE A N 1
ATOM 761 C CA . PHE A 1 97 ? -18.162 -1.883 23.103 1.00 96.75 97 PHE A CA 1
ATOM 762 C C . PHE A 1 97 ? -18.109 -3.409 23.230 1.00 96.75 97 PHE A C 1
ATOM 764 O O . PHE A 1 97 ? -18.699 -4.135 22.435 1.00 96.75 97 PHE A O 1
ATOM 771 N N . GLY A 1 98 ? -17.370 -3.901 24.229 1.00 94.88 98 GLY A N 1
ATOM 772 C CA . GLY A 1 98 ? -16.995 -5.317 24.274 1.00 94.88 98 GLY A CA 1
ATOM 773 C C . GLY A 1 98 ? -16.058 -5.641 23.112 1.00 94.88 98 GLY A C 1
ATOM 774 O O . GLY A 1 98 ? -15.034 -4.975 22.964 1.00 94.88 98 GLY A O 1
ATOM 775 N N . ASP A 1 99 ? -16.456 -6.602 22.282 1.00 95.62 99 ASP A N 1
ATOM 776 C CA . ASP A 1 99 ? -15.705 -7.051 21.104 1.00 95.62 99 ASP A CA 1
ATOM 777 C C . ASP A 1 99 ? -16.292 -6.505 19.796 1.00 95.62 99 ASP A C 1
ATOM 779 O O . ASP A 1 99 ? -16.020 -7.038 18.731 1.00 95.62 99 ASP A O 1
ATOM 783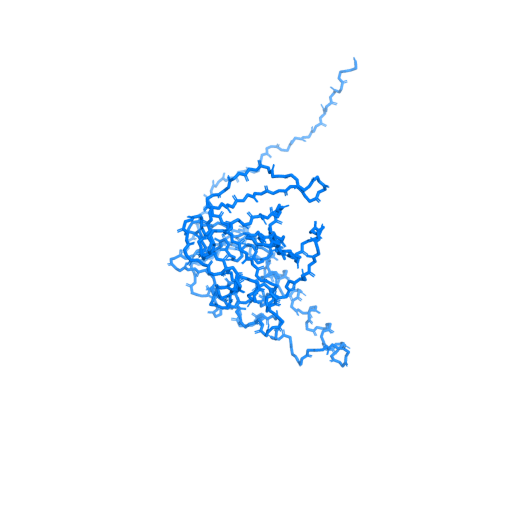 N N . THR A 1 100 ? -17.110 -5.452 19.857 1.00 97.31 100 THR A N 1
ATOM 784 C CA . THR A 1 100 ? -17.726 -4.837 18.674 1.00 97.31 100 THR A CA 1
ATOM 785 C C . THR A 1 100 ? -17.182 -3.429 18.459 1.00 97.31 100 THR A C 1
ATOM 787 O O . THR A 1 100 ? -17.103 -2.636 19.403 1.00 97.31 100 THR A O 1
ATOM 790 N N . ILE A 1 101 ? -16.861 -3.084 17.210 1.00 98.31 101 ILE A N 1
ATOM 791 C CA . ILE A 1 101 ? -16.478 -1.722 16.816 1.00 98.31 101 ILE A CA 1
ATOM 792 C C . ILE A 1 101 ? -17.738 -0.848 16.777 1.00 98.31 101 ILE A C 1
ATOM 794 O O . ILE A 1 101 ? -18.561 -0.955 15.870 1.00 98.31 101 ILE A O 1
ATOM 798 N N . GLU A 1 102 ? -17.897 0.037 17.757 1.00 98.12 102 GLU A N 1
ATOM 799 C CA . GLU A 1 102 ? -19.053 0.931 17.872 1.00 98.12 102 GLU A CA 1
ATOM 800 C C . GLU A 1 102 ? -18.913 2.159 16.965 1.00 98.12 102 GLU A C 1
ATOM 802 O O . GLU A 1 102 ? -19.878 2.581 16.324 1.00 98.12 102 GLU A O 1
ATOM 807 N N . SER A 1 103 ? -17.717 2.749 16.893 1.00 98.06 103 SER A N 1
ATOM 808 C CA . SER A 1 103 ? -17.471 3.893 16.018 1.00 98.06 103 SER A CA 1
ATOM 809 C C . SER A 1 103 ? -16.022 3.974 15.548 1.00 98.06 103 SER A C 1
ATOM 811 O O . SER A 1 103 ? -15.099 3.530 16.232 1.00 98.06 103 SER A O 1
ATOM 813 N N . ILE A 1 104 ? -15.826 4.552 14.360 1.00 98.38 104 ILE A N 1
ATOM 814 C CA . ILE A 1 104 ? -14.510 4.891 13.819 1.00 98.38 104 ILE A CA 1
ATOM 815 C C . ILE A 1 104 ? -14.522 6.382 13.482 1.00 98.38 104 ILE A C 1
ATOM 817 O O . ILE A 1 104 ? -15.406 6.864 12.769 1.00 98.38 104 ILE A O 1
ATOM 821 N N . ARG A 1 105 ? -13.561 7.138 14.011 1.00 97.81 105 ARG A N 1
ATOM 822 C CA . ARG A 1 105 ? -13.468 8.592 13.822 1.00 97.81 105 ARG A CA 1
ATOM 823 C C . ARG A 1 105 ? -12.068 8.991 13.407 1.00 97.81 105 ARG A C 1
ATOM 825 O O . ARG A 1 105 ? -11.105 8.607 14.056 1.00 97.81 105 ARG A O 1
ATOM 832 N N . GLU A 1 106 ? -11.947 9.822 12.389 1.00 97.50 106 GLU A N 1
ATOM 833 C CA . GLU A 1 106 ? -10.699 10.542 12.143 1.00 97.50 106 GLU A CA 1
ATOM 834 C C . GLU A 1 106 ? -10.484 11.590 13.241 1.00 97.50 106 GLU A C 1
ATOM 836 O O . GLU A 1 106 ? -11.455 12.134 13.780 1.00 97.50 106 GLU A O 1
ATOM 841 N N . PHE A 1 107 ? -9.235 11.890 13.592 1.00 96.69 107 PHE A N 1
ATOM 842 C CA . PHE A 1 107 ? -8.930 12.926 14.581 1.00 96.69 107 PHE A CA 1
ATOM 843 C C . PHE A 1 107 ? -7.654 13.698 14.243 1.00 96.69 107 PHE A C 1
ATOM 845 O O . PHE A 1 107 ? -6.781 13.219 13.528 1.00 96.69 107 PHE A O 1
ATOM 852 N N . ASP A 1 108 ? -7.549 14.917 14.762 1.00 94.44 108 ASP A N 1
ATOM 853 C CA . ASP A 1 108 ? -6.369 15.760 14.580 1.00 94.44 108 ASP A CA 1
ATOM 854 C C . ASP A 1 108 ? -5.316 15.468 15.664 1.00 94.44 108 ASP A C 1
ATOM 856 O O . ASP A 1 108 ? -5.612 15.549 16.858 1.00 94.44 108 ASP A O 1
ATOM 860 N N . VAL A 1 109 ? -4.078 15.146 15.266 1.00 92.62 109 VAL A N 1
ATOM 861 C CA . VAL A 1 109 ? -2.994 14.770 16.202 1.00 92.62 109 VAL A CA 1
ATOM 862 C C . VAL A 1 109 ? -2.582 15.900 17.151 1.00 92.62 109 VAL A C 1
ATOM 864 O O . VAL A 1 109 ? -2.086 15.631 18.240 1.00 92.62 109 VAL A O 1
ATOM 867 N N . LEU A 1 110 ? -2.794 17.169 16.793 1.00 90.56 110 LEU A N 1
ATOM 868 C CA . LEU A 1 110 ? -2.372 18.295 17.632 1.00 90.56 110 LEU A CA 1
ATOM 869 C C . LEU A 1 110 ? -3.397 18.602 18.728 1.00 90.56 110 LEU A C 1
ATOM 871 O O . LEU A 1 110 ? -3.050 18.772 19.895 1.00 90.56 110 LEU A O 1
ATOM 875 N N . SER A 1 111 ? -4.668 18.686 18.350 1.00 92.56 111 SER A N 1
ATOM 876 C CA . SER A 1 111 ? -5.781 19.006 19.246 1.00 92.56 111 SER A CA 1
ATOM 877 C C . SER A 1 111 ? -6.371 17.780 19.938 1.00 92.56 111 SER A C 1
ATOM 879 O O . SER A 1 111 ? -7.057 17.932 20.948 1.00 92.56 111 SER A O 1
ATOM 881 N N . GLN A 1 112 ? -6.110 16.577 19.413 1.00 90.56 112 GLN A N 1
ATOM 882 C CA . GLN A 1 112 ? -6.679 15.299 19.858 1.00 90.56 112 GLN A CA 1
ATOM 883 C C . GLN A 1 112 ? -8.215 15.236 19.753 1.00 90.56 112 GLN A C 1
ATOM 885 O O . GLN A 1 112 ? -8.860 14.367 20.353 1.00 90.56 112 GLN A O 1
ATOM 890 N N . LEU A 1 113 ? -8.813 16.156 18.989 1.00 92.31 113 LEU A N 1
ATOM 891 C CA . LEU A 1 113 ? -10.250 16.235 18.768 1.00 92.31 113 LEU A CA 1
ATOM 892 C C . LEU A 1 113 ? -10.649 15.435 17.530 1.00 92.31 113 LEU A C 1
ATOM 894 O O . LEU A 1 113 ? -9.972 15.470 16.501 1.00 92.31 113 LEU A O 1
ATOM 898 N N . SER A 1 114 ? -11.781 14.740 17.631 1.00 93.00 114 SER A N 1
ATOM 899 C CA . SER A 1 114 ? -12.388 14.059 16.491 1.00 93.00 114 SER A CA 1
ATOM 900 C C . SER A 1 114 ? -12.780 15.056 15.403 1.00 93.00 114 SER A C 1
ATOM 902 O O . SER A 1 114 ? -13.296 16.136 15.689 1.00 93.00 114 SER A O 1
ATOM 904 N N . LEU A 1 115 ? -12.569 14.650 14.157 1.00 93.94 115 LEU A N 1
ATOM 905 C CA . LEU A 1 115 ? -12.914 15.392 12.954 1.00 93.94 115 LEU A CA 1
ATOM 906 C C . LEU A 1 115 ? -14.241 14.873 12.396 1.00 93.94 115 LEU A C 1
ATOM 908 O O . LEU A 1 115 ? -15.296 15.438 12.680 1.00 93.94 115 LEU A O 1
ATOM 912 N N . GLN A 1 116 ? -14.202 13.769 11.653 1.00 96.31 116 GLN A N 1
ATOM 913 C CA . GLN A 1 116 ? -15.375 13.135 11.058 1.00 96.31 116 GLN A CA 1
ATOM 914 C C . GLN A 1 116 ? -15.483 11.667 11.466 1.00 96.31 116 GLN A C 1
ATOM 916 O O . GLN A 1 116 ? -14.485 11.012 11.764 1.00 96.31 116 GLN A O 1
ATOM 921 N N . GLN A 1 117 ? -16.713 11.160 11.493 1.00 97.25 117 GLN A N 1
ATOM 922 C CA . GLN A 1 117 ? -16.986 9.737 11.654 1.00 97.25 117 GLN A CA 1
ATOM 923 C C . GLN A 1 117 ? -16.967 9.063 10.280 1.00 97.25 117 GLN A C 1
ATOM 925 O O . GLN A 1 117 ? -17.489 9.625 9.317 1.00 97.25 117 GLN A O 1
ATOM 930 N N . ILE A 1 118 ? -16.379 7.872 10.209 1.00 97.56 118 ILE A N 1
ATOM 931 C CA . ILE A 1 118 ? -16.279 7.058 8.997 1.00 97.56 118 ILE A CA 1
ATOM 932 C C . ILE A 1 118 ? -16.843 5.659 9.267 1.00 97.56 118 ILE A C 1
ATOM 934 O O . ILE A 1 118 ? -16.784 5.166 10.391 1.00 97.56 118 ILE A O 1
ATOM 938 N N . ASP A 1 119 ? -17.396 5.017 8.239 1.00 97.50 119 ASP A N 1
ATOM 939 C CA . ASP A 1 119 ? -18.037 3.700 8.388 1.00 97.50 119 ASP A CA 1
ATOM 940 C C . ASP A 1 119 ? -17.030 2.545 8.383 1.00 97.50 119 ASP A C 1
ATOM 942 O O . ASP A 1 119 ? -17.295 1.470 8.917 1.00 97.50 119 ASP A O 1
ATOM 946 N N . LYS A 1 120 ? -15.876 2.756 7.749 1.00 95.75 120 LYS A N 1
ATOM 947 C CA . LYS A 1 120 ? -14.815 1.764 7.596 1.00 95.75 120 LYS A CA 1
ATOM 948 C C . LYS A 1 120 ? -13.460 2.439 7.507 1.00 95.75 120 LYS A C 1
ATOM 950 O O . LYS A 1 120 ? -13.355 3.556 7.003 1.00 95.75 120 LYS A O 1
ATOM 955 N N . THR A 1 121 ? -12.432 1.725 7.928 1.00 94.12 121 THR A N 1
ATOM 956 C CA . THR A 1 121 ? -11.035 2.098 7.730 1.00 94.12 121 THR A CA 1
ATOM 957 C C . THR A 1 121 ? -10.227 0.868 7.339 1.00 94.12 121 THR A C 1
ATOM 959 O O . THR A 1 121 ? -10.688 -0.268 7.476 1.00 94.12 121 THR A O 1
ATOM 962 N N . ARG A 1 122 ? -9.015 1.088 6.844 1.00 91.81 122 ARG A N 1
ATOM 963 C CA . ARG A 1 122 ? -8.015 0.032 6.722 1.00 91.81 122 ARG A CA 1
ATOM 964 C C . ARG A 1 122 ? -6.745 0.474 7.429 1.00 91.81 122 ARG A C 1
ATOM 966 O O . ARG A 1 122 ? -6.434 1.663 7.461 1.00 91.81 122 ARG A O 1
ATOM 973 N N . ILE A 1 123 ? -6.026 -0.490 7.977 1.00 93.19 123 ILE A N 1
ATOM 974 C CA . ILE A 1 123 ? -4.745 -0.281 8.634 1.00 93.19 123 ILE A CA 1
ATOM 975 C C . ILE A 1 123 ? -3.724 -1.145 7.903 1.00 93.19 123 ILE A C 1
ATOM 977 O O . ILE A 1 123 ? -3.912 -2.351 7.760 1.00 93.19 123 ILE A O 1
ATOM 981 N N . LEU A 1 124 ? -2.657 -0.525 7.412 1.00 89.69 124 LEU A N 1
ATOM 982 C CA . LEU A 1 124 ? -1.592 -1.194 6.678 1.00 89.69 124 LEU A CA 1
ATOM 983 C C . LEU A 1 124 ? -0.380 -1.377 7.584 1.00 89.69 124 LEU A C 1
ATOM 985 O O . LEU A 1 124 ? 0.221 -0.394 8.008 1.00 89.69 124 LEU A O 1
ATOM 989 N N . GLY A 1 125 ? 0.044 -2.620 7.784 1.00 88.06 125 GLY A N 1
ATOM 990 C CA . GLY A 1 125 ? 1.248 -2.931 8.541 1.00 88.06 125 GLY A CA 1
ATOM 991 C C . GLY A 1 125 ? 2.509 -2.326 7.932 1.00 88.06 125 GLY A C 1
ATOM 992 O O . GLY A 1 125 ? 2.572 -2.015 6.732 1.00 88.06 125 GLY A O 1
ATOM 993 N N . LYS A 1 126 ? 3.562 -2.189 8.743 1.00 82.62 126 LYS A N 1
ATOM 994 C CA . LYS A 1 126 ? 4.887 -1.845 8.227 1.00 82.62 126 LYS A CA 1
ATOM 995 C C . LYS A 1 126 ? 5.236 -2.840 7.124 1.00 82.62 126 LYS A C 1
ATOM 997 O O . LYS A 1 126 ? 4.968 -4.029 7.247 1.00 82.62 126 LYS A O 1
ATOM 1002 N N . THR A 1 127 ? 5.795 -2.349 6.018 1.00 70.50 127 THR A N 1
ATOM 1003 C CA . THR A 1 127 ? 6.190 -3.236 4.916 1.00 70.50 127 THR A CA 1
ATOM 1004 C C . THR A 1 127 ? 7.137 -4.297 5.483 1.00 70.50 127 THR A C 1
ATOM 1006 O O . THR A 1 127 ? 8.129 -3.896 6.099 1.00 70.50 127 THR A O 1
ATOM 1009 N N . PRO A 1 128 ? 6.824 -5.599 5.354 1.00 62.75 128 PRO A N 1
ATOM 1010 C CA . PRO A 1 128 ? 7.661 -6.638 5.930 1.00 62.75 128 PRO A CA 1
ATOM 1011 C C . PRO A 1 128 ? 9.070 -6.548 5.336 1.00 62.75 128 PRO A C 1
ATOM 1013 O O . PRO A 1 128 ? 9.228 -6.333 4.137 1.00 62.75 128 PRO A O 1
ATOM 1016 N N . ASP A 1 129 ? 10.089 -6.735 6.179 1.00 58.97 129 ASP A N 1
ATOM 1017 C CA . ASP A 1 129 ? 11.493 -6.862 5.752 1.00 58.97 129 ASP A CA 1
ATOM 1018 C C . ASP A 1 129 ? 11.746 -8.186 4.994 1.00 58.97 129 ASP A C 1
ATOM 1020 O O . ASP A 1 129 ? 12.866 -8.463 4.555 1.00 58.97 129 ASP A O 1
ATOM 1024 N N . GLU A 1 130 ? 10.719 -9.036 4.856 1.00 55.81 130 GLU A N 1
ATOM 1025 C CA . GLU A 1 130 ? 10.791 -10.278 4.097 1.00 55.81 130 GLU A CA 1
ATOM 1026 C C . GLU A 1 130 ? 11.189 -10.018 2.644 1.00 55.81 130 GLU A C 1
ATOM 1028 O O . GLU A 1 130 ? 10.902 -8.970 2.065 1.00 55.81 130 GLU A O 1
ATOM 1033 N N . LYS A 1 131 ? 11.866 -11.005 2.046 1.00 61.53 131 LYS A N 1
ATOM 1034 C CA . LYS A 1 131 ? 12.311 -10.972 0.652 1.00 61.53 131 LYS A CA 1
ATOM 1035 C C . LYS A 1 131 ? 11.098 -10.767 -0.258 1.00 61.53 131 LYS A C 1
ATOM 1037 O O . LYS A 1 131 ? 10.439 -11.738 -0.623 1.00 61.53 131 LYS A O 1
ATOM 1042 N N . GLU A 1 132 ? 10.825 -9.508 -0.606 1.00 67.81 132 GLU A N 1
ATOM 1043 C CA . GLU A 1 132 ? 9.857 -9.091 -1.616 1.00 67.81 132 GLU A CA 1
ATOM 1044 C C . GLU A 1 132 ? 10.101 -9.948 -2.867 1.00 67.81 132 GLU A C 1
ATOM 1046 O O . GLU A 1 132 ? 11.084 -9.777 -3.584 1.00 67.81 132 GLU A O 1
ATOM 1051 N N . ASN A 1 133 ? 9.255 -10.949 -3.091 1.00 79.25 133 ASN A N 1
ATOM 1052 C CA . ASN A 1 133 ? 9.411 -11.899 -4.192 1.00 79.25 133 ASN A CA 1
ATOM 1053 C C . ASN A 1 133 ? 8.421 -11.618 -5.327 1.00 79.25 133 ASN A C 1
ATOM 1055 O O . ASN A 1 133 ? 8.608 -12.114 -6.440 1.00 79.25 133 ASN A O 1
ATOM 1059 N N . GLY A 1 134 ? 7.415 -10.784 -5.070 1.00 89.38 134 GLY A N 1
ATOM 1060 C CA . GLY A 1 134 ? 6.445 -10.336 -6.050 1.00 89.38 134 GLY A CA 1
ATOM 1061 C C . GLY A 1 134 ? 7.006 -9.277 -6.990 1.00 89.38 134 GLY A C 1
ATOM 1062 O O . GLY A 1 134 ? 8.055 -8.660 -6.777 1.00 89.38 134 GLY A O 1
ATOM 1063 N N . THR A 1 135 ? 6.266 -9.063 -8.064 1.00 92.06 135 THR A N 1
ATOM 1064 C CA . THR A 1 135 ? 6.484 -8.026 -9.065 1.00 92.06 135 THR A CA 1
ATOM 1065 C C . THR A 1 135 ? 5.198 -7.232 -9.240 1.00 92.06 135 THR A C 1
ATOM 1067 O O . THR A 1 135 ? 4.104 -7.716 -8.957 1.00 92.06 135 THR A O 1
ATOM 1070 N N . ILE A 1 136 ? 5.299 -6.017 -9.776 1.00 92.19 136 ILE A N 1
ATOM 1071 C CA . ILE A 1 136 ? 4.112 -5.223 -10.125 1.00 92.19 136 ILE A CA 1
ATOM 1072 C C . ILE A 1 136 ? 3.167 -5.970 -11.082 1.00 92.19 136 ILE A C 1
ATOM 1074 O O . ILE A 1 136 ? 1.963 -5.745 -11.056 1.00 92.19 136 ILE A O 1
ATOM 1078 N N . PHE A 1 137 ? 3.695 -6.888 -11.898 1.00 91.94 137 PHE A N 1
ATOM 1079 C CA . PHE A 1 137 ? 2.912 -7.683 -12.843 1.00 91.94 137 PHE A CA 1
ATOM 1080 C C . PHE A 1 137 ? 1.974 -8.678 -12.157 1.00 91.94 137 PHE A C 1
ATOM 1082 O O . PHE A 1 137 ? 0.960 -9.032 -12.747 1.00 91.94 137 PHE A O 1
ATOM 1089 N N . ASP A 1 138 ? 2.279 -9.101 -10.930 1.00 91.50 138 ASP A N 1
ATOM 1090 C CA . ASP A 1 138 ? 1.436 -10.035 -10.173 1.00 91.50 138 ASP A CA 1
ATOM 1091 C C . ASP A 1 138 ? 0.156 -9.357 -9.652 1.00 91.50 138 ASP A C 1
ATOM 1093 O O . ASP A 1 138 ? -0.830 -10.027 -9.362 1.00 91.50 138 ASP A O 1
ATOM 1097 N N . TYR A 1 139 ? 0.140 -8.020 -9.608 1.00 90.06 139 TYR A N 1
ATOM 1098 C CA . TYR A 1 139 ? -1.025 -7.209 -9.242 1.00 90.06 139 TYR A CA 1
ATOM 1099 C C . TYR A 1 139 ? -1.942 -6.891 -10.428 1.00 90.06 139 TYR A C 1
ATOM 1101 O O . TYR A 1 139 ? -3.081 -6.474 -10.234 1.00 90.06 139 TYR A O 1
ATOM 1109 N N . LEU A 1 140 ? -1.464 -7.054 -11.665 1.00 87.94 140 LEU A N 1
ATOM 1110 C CA . LEU A 1 140 ? -2.239 -6.735 -12.861 1.00 87.94 140 LEU A CA 1
ATOM 1111 C C . LEU A 1 140 ? -3.162 -7.917 -13.197 1.00 87.94 140 LEU A C 1
ATOM 1113 O O . LEU A 1 140 ? -2.750 -8.885 -13.838 1.00 87.94 140 LEU A O 1
ATOM 1117 N N . THR A 1 141 ? -4.421 -7.854 -12.762 1.00 74.94 141 THR A N 1
ATOM 1118 C CA . THR A 1 141 ? -5.433 -8.873 -13.083 1.00 74.94 141 THR A CA 1
ATOM 1119 C C . THR A 1 141 ? -5.835 -8.800 -14.557 1.00 74.94 141 THR A C 1
ATOM 1121 O O . THR A 1 141 ? -5.881 -7.735 -15.168 1.00 74.94 141 THR A O 1
ATOM 1124 N N . THR A 1 142 ? -6.091 -9.952 -15.182 1.00 67.81 142 THR A N 1
ATOM 1125 C CA . THR A 1 142 ? -6.467 -9.991 -16.602 1.00 67.81 142 THR A CA 1
ATOM 1126 C C . THR A 1 142 ? -7.973 -9.767 -16.792 1.00 67.81 142 THR A C 1
ATOM 1128 O O . THR A 1 142 ? -8.763 -10.338 -16.038 1.00 67.81 142 THR A O 1
ATOM 1131 N N . PRO A 1 143 ? -8.392 -8.989 -17.811 1.00 78.38 143 PRO A N 1
ATOM 1132 C CA . PRO A 1 143 ? -7.557 -8.364 -18.842 1.00 78.38 143 PRO A CA 1
ATOM 1133 C C . PRO A 1 143 ? -6.940 -7.020 -18.397 1.00 78.38 143 PRO A C 1
ATOM 1135 O O . PRO A 1 143 ? -7.646 -6.029 -18.249 1.00 78.38 143 PRO A O 1
ATOM 1138 N N . ALA A 1 144 ? -5.607 -6.962 -18.296 1.00 87.88 144 ALA A N 1
ATOM 1139 C CA . ALA A 1 144 ? -4.848 -5.722 -18.127 1.00 87.88 144 ALA A CA 1
ATOM 1140 C C . ALA A 1 144 ? -4.093 -5.379 -19.418 1.00 87.88 144 ALA A C 1
ATOM 1142 O O . ALA A 1 144 ? -3.594 -6.263 -20.123 1.00 87.88 144 ALA A O 1
ATOM 1143 N N . THR A 1 145 ? -4.005 -4.083 -19.719 1.00 91.50 145 THR A N 1
ATOM 1144 C CA . THR A 1 145 ? -3.259 -3.550 -20.866 1.00 91.50 145 THR A CA 1
ATOM 1145 C C . THR A 1 145 ? -2.115 -2.678 -20.372 1.00 91.50 145 THR A C 1
ATOM 1147 O O . THR A 1 145 ? -2.327 -1.769 -19.573 1.00 91.50 145 THR A O 1
ATOM 1150 N N . ILE A 1 146 ? -0.907 -2.922 -20.875 1.00 91.81 146 ILE A N 1
ATOM 1151 C CA . ILE A 1 146 ? 0.271 -2.104 -20.586 1.00 91.81 146 ILE A CA 1
ATOM 1152 C C . ILE A 1 146 ? 0.433 -1.077 -21.703 1.00 91.81 146 ILE A C 1
ATOM 1154 O O . ILE A 1 146 ? 0.577 -1.434 -22.873 1.00 91.81 146 ILE A O 1
ATOM 1158 N N . PHE A 1 147 ? 0.425 0.203 -21.339 1.00 92.56 147 PHE A N 1
ATOM 1159 C CA . PHE A 1 147 ? 0.644 1.305 -22.268 1.00 92.56 147 PHE A CA 1
ATOM 1160 C C . PHE A 1 147 ? 2.051 1.880 -22.096 1.00 92.56 147 PHE A C 1
ATOM 1162 O O . PHE A 1 147 ? 2.389 2.435 -21.051 1.00 92.56 147 PHE A O 1
ATOM 1169 N N . TRP A 1 148 ? 2.863 1.786 -23.142 1.00 90.94 148 TRP A N 1
ATOM 1170 C CA . TRP A 1 148 ? 4.200 2.358 -23.192 1.00 90.94 148 TRP A CA 1
ATOM 1171 C C . TRP A 1 148 ? 4.152 3.747 -23.813 1.00 90.94 148 TRP A C 1
ATOM 1173 O O . TRP A 1 148 ? 3.902 3.888 -25.010 1.00 90.94 148 TRP A O 1
ATOM 1183 N N . TYR A 1 149 ? 4.431 4.773 -23.015 1.00 89.00 149 TYR A N 1
ATOM 1184 C CA . TYR A 1 149 ? 4.618 6.124 -23.528 1.00 89.00 149 TYR A CA 1
ATOM 1185 C C . TYR A 1 149 ? 6.076 6.326 -23.947 1.00 89.00 149 TYR A C 1
ATOM 1187 O O . TYR A 1 149 ? 6.959 6.383 -23.097 1.00 89.00 149 TYR A O 1
ATOM 1195 N N . ASP A 1 150 ? 6.315 6.442 -25.253 1.00 87.12 150 ASP A N 1
ATOM 1196 C CA . ASP A 1 150 ? 7.649 6.483 -25.860 1.00 87.12 150 ASP A CA 1
ATOM 1197 C C . ASP A 1 150 ? 8.458 5.220 -25.519 1.00 87.12 150 ASP A C 1
ATOM 1199 O O . ASP A 1 150 ? 9.295 5.194 -24.611 1.00 87.12 150 ASP A O 1
ATOM 1203 N N . GLN A 1 151 ? 8.151 4.132 -26.234 1.00 85.50 151 GLN A N 1
ATOM 1204 C CA . GLN A 1 151 ? 8.750 2.814 -26.000 1.00 85.50 151 GLN A CA 1
ATOM 1205 C C . GLN A 1 151 ? 10.279 2.849 -26.043 1.00 85.50 151 GLN A C 1
ATOM 1207 O O . GLN A 1 151 ? 10.921 2.274 -25.169 1.00 85.50 151 GLN A O 1
ATOM 1212 N N . GLU A 1 152 ? 10.868 3.519 -27.033 1.00 85.38 152 GLU A N 1
ATOM 1213 C CA . GLU A 1 152 ? 12.320 3.529 -27.206 1.00 85.38 152 GLU A CA 1
ATOM 1214 C C . GLU A 1 152 ? 13.006 4.283 -26.064 1.00 85.38 152 GLU A C 1
ATOM 1216 O O . GLU A 1 152 ? 14.009 3.820 -25.518 1.00 85.38 152 GLU A O 1
ATOM 1221 N N . ARG A 1 153 ? 12.427 5.408 -25.630 1.00 89.56 153 ARG A N 1
ATOM 1222 C CA . ARG A 1 153 ? 12.913 6.112 -24.442 1.00 89.56 153 ARG A CA 1
ATOM 1223 C C . ARG A 1 153 ? 12.765 5.267 -23.181 1.00 89.56 153 ARG A C 1
ATOM 1225 O O . ARG A 1 153 ? 13.696 5.215 -22.382 1.00 89.56 153 ARG A O 1
ATOM 1232 N N . SER A 1 154 ? 11.624 4.606 -23.007 1.00 90.50 154 SER A N 1
ATOM 1233 C CA . SER A 1 154 ? 11.361 3.738 -21.854 1.00 90.50 154 SER A CA 1
ATOM 1234 C C . SER A 1 154 ? 12.335 2.557 -21.798 1.00 90.50 154 SER A C 1
ATOM 1236 O O . SER A 1 154 ? 12.847 2.236 -20.728 1.00 90.50 154 SER A O 1
ATOM 1238 N N . ARG A 1 155 ? 12.642 1.954 -22.954 1.00 89.81 155 ARG A N 1
ATOM 1239 C CA . ARG A 1 155 ? 13.614 0.865 -23.100 1.00 89.81 155 ARG A CA 1
ATOM 1240 C C . ARG A 1 155 ? 15.020 1.312 -22.709 1.00 89.81 155 ARG A C 1
ATOM 1242 O O . ARG A 1 155 ? 15.634 0.668 -21.869 1.00 89.81 155 ARG A O 1
ATOM 1249 N N . ARG A 1 156 ? 15.497 2.441 -23.244 1.00 91.88 156 ARG A N 1
ATOM 1250 C CA . ARG A 1 156 ? 16.816 2.990 -22.875 1.00 91.88 156 ARG A CA 1
ATOM 1251 C C . ARG A 1 156 ? 16.909 3.303 -21.387 1.00 91.88 156 ARG A C 1
ATOM 1253 O O . ARG A 1 156 ? 17.883 2.941 -20.752 1.00 91.88 156 ARG A O 1
ATOM 1260 N N . GLN A 1 157 ? 15.864 3.899 -20.809 1.00 92.62 157 GLN A N 1
ATOM 1261 C CA . GLN A 1 157 ? 15.828 4.167 -19.368 1.00 92.62 157 GLN A CA 1
ATOM 1262 C C . GLN A 1 157 ? 15.914 2.892 -18.520 1.00 92.62 157 GLN A C 1
ATOM 1264 O O . GLN A 1 157 ? 16.523 2.931 -17.457 1.00 92.62 157 GLN A O 1
ATOM 1269 N N . LEU A 1 158 ? 15.302 1.787 -18.957 1.00 93.94 158 LEU A N 1
ATOM 1270 C CA . LEU A 1 158 ? 15.420 0.489 -18.285 1.00 93.94 158 LEU A CA 1
ATOM 1271 C C . LEU A 1 158 ? 16.838 -0.073 -18.378 1.00 93.94 158 LEU A C 1
ATOM 1273 O O . LEU A 1 158 ? 17.370 -0.525 -17.369 1.00 93.94 158 LEU A O 1
ATOM 1277 N N . GLU A 1 159 ? 17.425 -0.048 -19.574 1.00 94.88 159 GLU A N 1
ATOM 1278 C CA . GLU A 1 159 ? 18.771 -0.565 -19.841 1.00 94.88 159 GLU A CA 1
ATOM 1279 C C . GLU A 1 159 ? 19.830 0.216 -19.063 1.00 94.88 159 GLU A C 1
ATOM 1281 O O . GLU A 1 159 ? 20.549 -0.386 -18.268 1.00 94.88 159 GLU A O 1
ATOM 1286 N N . ASP A 1 160 ? 19.840 1.546 -19.193 1.00 95.25 160 ASP A N 1
ATOM 1287 C CA . ASP A 1 160 ? 20.768 2.430 -18.483 1.00 95.25 160 ASP A CA 1
ATOM 1288 C C . ASP A 1 160 ? 20.657 2.227 -16.963 1.00 95.25 160 ASP A C 1
ATOM 1290 O O . ASP A 1 160 ? 21.658 2.108 -16.259 1.00 95.25 160 ASP A O 1
ATOM 1294 N N . TRP A 1 161 ? 19.427 2.150 -16.440 1.00 95.06 161 TRP A N 1
ATOM 1295 C CA . TRP A 1 161 ? 19.198 1.943 -15.011 1.00 95.06 161 TRP A CA 1
ATOM 1296 C C . TRP A 1 161 ? 19.692 0.569 -14.538 1.00 95.06 161 TRP A C 1
ATOM 1298 O O . TRP A 1 161 ? 20.276 0.468 -13.457 1.00 95.06 161 TRP A O 1
ATOM 1308 N N . TRP A 1 162 ? 19.465 -0.487 -15.325 1.00 95.88 162 TRP A N 1
ATOM 1309 C CA . TRP A 1 162 ? 19.885 -1.847 -14.987 1.00 95.88 162 TRP A CA 1
ATOM 1310 C C . TRP A 1 162 ? 21.409 -1.987 -14.996 1.00 95.88 162 TRP A C 1
ATOM 1312 O O . TRP A 1 162 ? 21.971 -2.551 -14.056 1.00 95.88 162 TRP A O 1
ATOM 1322 N N . GLU A 1 163 ? 22.082 -1.436 -16.008 1.00 95.50 163 GLU A N 1
ATOM 1323 C CA . GLU A 1 163 ? 23.547 -1.406 -16.079 1.00 95.50 163 GLU A CA 1
ATOM 1324 C C . GLU A 1 163 ? 24.149 -0.684 -14.868 1.00 95.50 163 GLU A C 1
ATOM 1326 O O . GLU A 1 163 ? 25.035 -1.223 -14.198 1.00 95.50 163 GLU A O 1
ATOM 1331 N N . ASP A 1 164 ? 23.605 0.484 -14.521 1.00 93.69 164 ASP A N 1
ATOM 1332 C CA . ASP A 1 164 ? 23.990 1.246 -13.334 1.00 93.69 164 ASP A CA 1
ATOM 1333 C C . ASP A 1 164 ? 23.803 0.442 -12.039 1.00 93.69 164 ASP A C 1
ATOM 1335 O O . ASP A 1 164 ? 24.670 0.453 -11.159 1.00 93.69 164 ASP A O 1
ATOM 1339 N N . ALA A 1 165 ? 22.666 -0.242 -11.893 1.00 91.88 165 ALA A N 1
ATOM 1340 C CA . ALA A 1 165 ? 22.353 -1.025 -10.704 1.00 91.88 165 ALA A CA 1
ATOM 1341 C C . ALA A 1 165 ? 23.318 -2.211 -10.538 1.00 91.88 165 ALA A C 1
ATOM 1343 O O . ALA A 1 165 ? 23.832 -2.431 -9.437 1.00 91.88 165 ALA A O 1
ATOM 1344 N N . VAL A 1 166 ? 23.621 -2.921 -11.630 1.00 94.06 166 VAL A N 1
ATOM 1345 C CA . VAL A 1 166 ? 24.610 -4.008 -11.653 1.00 94.06 166 VAL A CA 1
ATOM 1346 C C . VAL A 1 166 ? 26.001 -3.480 -11.304 1.00 94.06 166 VAL A C 1
ATOM 1348 O O . VAL A 1 166 ? 26.663 -4.039 -10.431 1.00 94.06 166 VAL A O 1
ATOM 1351 N N . ALA A 1 167 ? 26.434 -2.374 -11.916 1.00 93.12 167 ALA A N 1
ATOM 1352 C CA . ALA A 1 167 ? 27.749 -1.792 -11.659 1.00 93.12 167 ALA A CA 1
ATOM 1353 C C . ALA A 1 167 ? 27.923 -1.367 -10.190 1.00 93.12 167 ALA A C 1
ATOM 1355 O O . ALA A 1 167 ? 28.959 -1.644 -9.583 1.00 93.12 167 ALA A O 1
ATOM 1356 N N . ARG A 1 168 ? 26.904 -0.732 -9.594 1.00 90.38 168 ARG A N 1
ATOM 1357 C CA . ARG A 1 168 ? 26.920 -0.328 -8.175 1.00 90.38 168 ARG A CA 1
ATOM 1358 C C . ARG A 1 168 ? 26.993 -1.530 -7.244 1.00 90.38 168 ARG A C 1
ATOM 1360 O O . ARG A 1 168 ? 27.770 -1.505 -6.293 1.00 90.38 168 ARG A O 1
ATOM 1367 N N . PHE A 1 169 ? 26.209 -2.568 -7.523 1.00 91.25 169 PHE A N 1
ATOM 1368 C CA . PHE A 1 169 ? 26.222 -3.786 -6.726 1.00 91.25 169 PHE A CA 1
ATOM 1369 C C . PHE A 1 169 ? 27.564 -4.501 -6.800 1.00 91.25 169 PHE A C 1
ATOM 1371 O O . PHE A 1 169 ? 28.118 -4.808 -5.755 1.00 91.25 169 PHE A O 1
ATOM 1378 N N . GLU A 1 170 ? 28.130 -4.700 -7.991 1.00 91.19 170 GLU A N 1
ATOM 1379 C CA . GLU A 1 170 ? 29.444 -5.340 -8.126 1.00 91.19 170 GLU A CA 1
ATOM 1380 C C . GLU A 1 170 ? 30.555 -4.516 -7.456 1.00 91.19 170 GLU A C 1
ATOM 1382 O O . GLU A 1 170 ? 31.459 -5.079 -6.842 1.00 91.19 170 GLU A O 1
ATOM 1387 N N . HIS A 1 171 ? 30.469 -3.182 -7.499 1.00 91.00 171 HIS A N 1
ATOM 1388 C CA . HIS A 1 171 ? 31.446 -2.310 -6.846 1.00 91.00 171 HIS A CA 1
ATOM 1389 C C . HIS A 1 171 ? 31.361 -2.336 -5.311 1.00 91.00 171 HIS A C 1
ATOM 1391 O O . HIS A 1 171 ? 32.390 -2.275 -4.644 1.00 91.00 171 HIS A O 1
ATOM 1397 N N . GLN A 1 172 ? 30.153 -2.431 -4.750 1.00 87.75 172 GLN A N 1
ATOM 1398 C CA . GLN A 1 172 ? 29.896 -2.340 -3.304 1.00 87.75 172 GLN A CA 1
ATOM 1399 C C . GLN A 1 172 ? 29.488 -3.683 -2.685 1.00 87.75 172 GLN A C 1
ATOM 1401 O O . GLN A 1 172 ? 29.009 -3.729 -1.554 1.00 87.75 172 GLN A O 1
ATOM 1406 N N . ARG A 1 173 ? 29.674 -4.799 -3.397 1.00 83.44 173 ARG A N 1
ATOM 1407 C CA . ARG A 1 173 ? 29.116 -6.110 -3.029 1.00 83.44 173 ARG A CA 1
ATOM 1408 C C . ARG A 1 173 ? 29.469 -6.559 -1.612 1.00 83.44 173 ARG A C 1
ATOM 1410 O O . ARG A 1 173 ? 28.668 -7.212 -0.959 1.00 83.44 173 ARG A O 1
ATOM 1417 N N . HIS A 1 174 ? 30.670 -6.224 -1.146 1.00 83.50 174 HIS A N 1
ATOM 1418 C CA . HIS A 1 174 ? 31.154 -6.594 0.187 1.00 83.50 174 HIS A CA 1
ATOM 1419 C C . HIS A 1 174 ? 30.651 -5.677 1.312 1.00 83.50 174 HIS A C 1
ATOM 1421 O O . HIS A 1 174 ? 30.802 -6.022 2.481 1.00 83.50 174 HIS A O 1
ATOM 1427 N N . GLU A 1 175 ? 30.076 -4.525 0.971 1.00 85.19 175 GLU A N 1
ATOM 1428 C CA . GLU A 1 175 ? 29.550 -3.533 1.916 1.00 85.19 175 GLU A CA 1
ATOM 1429 C C . GLU A 1 175 ? 28.022 -3.590 2.020 1.00 85.19 175 GLU A C 1
ATOM 1431 O O . GLU A 1 175 ? 27.441 -3.121 2.999 1.00 85.19 175 GLU A O 1
ATOM 1436 N N . LEU A 1 176 ? 27.360 -4.168 1.016 1.00 78.50 176 LEU A N 1
ATOM 1437 C CA . LEU A 1 176 ? 25.912 -4.263 0.961 1.00 78.50 176 LEU A CA 1
ATOM 1438 C C . LEU A 1 176 ? 25.401 -5.499 1.723 1.00 78.50 176 LEU A C 1
ATOM 1440 O O . LEU A 1 176 ? 25.940 -6.593 1.558 1.00 78.50 176 LEU A O 1
ATOM 1444 N N . PRO A 1 177 ? 24.307 -5.377 2.498 1.00 81.50 177 PRO A N 1
ATOM 1445 C CA . PRO A 1 177 ? 23.702 -6.491 3.229 1.00 81.50 177 PRO A CA 1
ATOM 1446 C C . PRO A 1 177 ? 22.828 -7.388 2.326 1.00 81.50 177 PRO A C 1
ATOM 1448 O O . PRO A 1 177 ? 21.825 -7.927 2.784 1.00 81.50 177 PRO A O 1
ATOM 1451 N N . ILE A 1 178 ? 23.160 -7.508 1.036 1.00 79.94 178 ILE A N 1
ATOM 1452 C CA . ILE A 1 178 ? 22.378 -8.250 0.036 1.00 79.94 178 ILE A CA 1
ATOM 1453 C C . ILE A 1 178 ? 23.293 -9.176 -0.766 1.00 79.94 178 ILE A C 1
ATOM 1455 O O . ILE A 1 178 ? 24.396 -8.796 -1.155 1.00 79.94 178 ILE A O 1
ATOM 1459 N N . GLU A 1 179 ? 22.851 -10.408 -1.020 1.00 82.88 179 GLU A N 1
ATOM 1460 C CA . GLU A 1 179 ? 23.696 -11.424 -1.677 1.00 82.88 179 GLU A CA 1
ATOM 1461 C C . GLU A 1 179 ? 23.694 -11.290 -3.206 1.00 82.88 179 GLU A C 1
ATOM 1463 O O . GLU A 1 179 ? 24.639 -11.721 -3.883 1.00 82.88 179 GLU A O 1
ATOM 1468 N N . SER A 1 180 ? 22.621 -10.703 -3.740 1.00 86.88 180 SER A N 1
ATOM 1469 C CA . SER A 1 180 ? 22.298 -10.645 -5.161 1.00 86.88 180 SER A CA 1
ATOM 1470 C C . SER A 1 180 ? 21.252 -9.562 -5.450 1.00 86.88 180 SER A C 1
ATOM 1472 O O . SER A 1 180 ? 20.403 -9.242 -4.617 1.00 86.88 180 SER A O 1
ATOM 1474 N N . LEU A 1 181 ? 21.315 -8.983 -6.654 1.00 88.38 181 LEU A N 1
ATOM 1475 C CA . LEU A 1 181 ? 20.416 -7.904 -7.083 1.00 88.38 181 LEU A CA 1
ATOM 1476 C C . LEU A 1 181 ? 18.948 -8.351 -7.210 1.00 88.38 181 LEU A C 1
ATOM 1478 O O . LEU A 1 181 ? 18.031 -7.552 -7.016 1.00 88.38 181 LEU A O 1
ATOM 1482 N N . ASP A 1 182 ? 18.740 -9.630 -7.526 1.00 88.50 182 ASP A N 1
ATOM 1483 C CA . ASP A 1 182 ? 17.433 -10.262 -7.744 1.00 88.50 182 ASP A CA 1
ATOM 1484 C C . ASP A 1 182 ? 16.529 -10.274 -6.497 1.00 88.50 182 ASP A C 1
ATOM 1486 O O . ASP A 1 182 ? 15.302 -10.341 -6.620 1.00 88.50 182 ASP A O 1
ATOM 1490 N N . GLN A 1 183 ? 17.132 -10.130 -5.309 1.00 85.88 183 GLN A N 1
ATOM 1491 C CA . GLN A 1 183 ? 16.447 -9.984 -4.020 1.00 85.88 183 GLN A CA 1
ATOM 1492 C C . GLN A 1 183 ? 15.628 -8.691 -3.931 1.00 85.88 183 GLN A C 1
ATOM 1494 O O . GLN A 1 183 ? 14.675 -8.627 -3.164 1.00 85.88 183 GLN A O 1
ATOM 1499 N N . HIS A 1 184 ? 15.981 -7.669 -4.716 1.00 87.31 184 HIS A N 1
ATOM 1500 C CA . HIS A 1 184 ? 15.301 -6.370 -4.713 1.00 87.31 184 HIS A CA 1
ATOM 1501 C C . HIS A 1 184 ? 14.773 -5.948 -6.079 1.00 87.31 184 HIS A C 1
ATOM 1503 O O . HIS A 1 184 ? 13.924 -5.054 -6.154 1.00 87.31 184 HIS A O 1
ATOM 1509 N N . TYR A 1 185 ? 15.254 -6.570 -7.154 1.00 91.69 185 TYR A N 1
ATOM 1510 C CA . TYR A 1 185 ? 14.853 -6.228 -8.507 1.00 91.69 185 TYR A CA 1
ATOM 1511 C C . TYR A 1 185 ? 14.557 -7.474 -9.343 1.00 91.69 185 TYR A C 1
ATOM 1513 O O . TYR A 1 185 ? 15.315 -8.431 -9.334 1.00 91.69 185 TYR A O 1
ATOM 1521 N N . LEU A 1 186 ? 13.469 -7.468 -10.106 1.00 93.38 186 LEU A N 1
ATOM 1522 C CA . LEU A 1 186 ? 13.271 -8.366 -11.235 1.00 93.38 186 LEU A CA 1
ATOM 1523 C C . LEU A 1 186 ? 14.418 -8.149 -12.235 1.00 93.38 186 LEU A C 1
ATOM 1525 O O . LEU A 1 186 ? 14.585 -7.023 -12.716 1.00 93.38 186 LEU A O 1
ATOM 1529 N N . PRO A 1 187 ? 15.198 -9.186 -12.580 1.00 94.38 187 PRO A N 1
ATOM 1530 C CA . PRO A 1 187 ? 16.232 -9.043 -13.587 1.00 94.38 187 PRO A CA 1
ATOM 1531 C C . PRO A 1 187 ? 15.658 -8.578 -14.923 1.00 94.38 187 PRO A C 1
ATOM 1533 O O . PRO A 1 187 ? 14.710 -9.171 -15.440 1.00 94.38 187 PRO A O 1
ATOM 1536 N N . LEU A 1 188 ? 16.252 -7.537 -15.514 1.00 94.75 188 LEU A N 1
ATOM 1537 C CA . LEU A 1 188 ? 15.791 -6.997 -16.798 1.00 94.75 188 LEU A CA 1
ATOM 1538 C C . LEU A 1 188 ? 15.643 -8.080 -17.896 1.00 94.75 188 LEU A C 1
ATOM 1540 O O . LEU A 1 188 ? 14.636 -8.050 -18.606 1.00 94.75 188 LEU A O 1
ATOM 1544 N N . PRO A 1 189 ? 16.541 -9.084 -18.019 1.00 94.50 189 PRO A N 1
ATOM 1545 C CA . PRO A 1 189 ? 16.372 -10.175 -18.987 1.00 94.50 189 PRO A CA 1
ATOM 1546 C C . PRO A 1 189 ? 15.136 -11.065 -18.768 1.00 94.50 189 PRO A C 1
ATOM 1548 O O . PRO A 1 189 ? 14.686 -11.716 -19.709 1.00 94.50 189 PRO A O 1
ATOM 1551 N N . GLU A 1 190 ? 14.577 -11.107 -17.556 1.00 94.25 190 GLU A N 1
ATOM 1552 C CA . GLU A 1 190 ? 13.389 -11.906 -17.219 1.00 94.25 190 GLU A CA 1
ATOM 1553 C C . GLU A 1 190 ? 12.081 -11.145 -17.476 1.00 94.25 190 GLU A C 1
ATOM 1555 O O . GLU A 1 190 ? 11.032 -11.752 -17.701 1.00 94.25 190 GLU A O 1
ATOM 1560 N N . MET A 1 191 ? 12.133 -9.811 -17.523 1.00 93.19 191 MET A N 1
ATOM 1561 C CA . MET A 1 191 ? 10.969 -8.941 -17.709 1.00 93.19 191 MET A CA 1
ATOM 1562 C C . MET A 1 191 ? 10.080 -9.295 -18.923 1.00 93.19 191 MET A C 1
ATOM 1564 O O . MET A 1 191 ? 8.853 -9.281 -18.767 1.00 93.19 191 MET A O 1
ATOM 1568 N N . PRO A 1 192 ? 10.609 -9.683 -20.107 1.00 92.00 192 PRO A N 1
ATOM 1569 C CA . PRO A 1 192 ? 9.772 -10.096 -21.238 1.00 92.00 192 PRO A CA 1
ATOM 1570 C C . PRO A 1 192 ? 8.813 -11.258 -20.927 1.00 92.00 192 PRO A C 1
ATOM 1572 O O . PRO A 1 192 ? 7.701 -11.287 -21.457 1.00 92.00 192 PRO A O 1
ATOM 1575 N N . VAL A 1 193 ? 9.195 -12.181 -20.033 1.00 92.50 193 VAL A N 1
ATOM 1576 C CA . VAL A 1 193 ? 8.362 -13.329 -19.620 1.00 92.50 193 VAL A CA 1
ATOM 1577 C C . VAL A 1 193 ? 7.109 -12.876 -18.864 1.00 92.50 193 VAL A C 1
ATOM 1579 O O . VAL A 1 193 ? 6.062 -13.527 -18.946 1.00 92.50 193 VAL A O 1
ATOM 1582 N N . HIS A 1 194 ? 7.190 -11.747 -18.159 1.00 92.00 194 HIS A N 1
ATOM 1583 C CA . HIS A 1 194 ? 6.054 -11.135 -17.477 1.00 92.00 194 HIS A CA 1
ATOM 1584 C C . HIS A 1 194 ? 5.194 -10.329 -18.457 1.00 92.00 194 HIS A C 1
ATOM 1586 O O . HIS A 1 194 ? 3.976 -10.492 -18.482 1.00 92.00 194 HIS A O 1
ATOM 1592 N N . LEU A 1 195 ? 5.820 -9.517 -19.316 1.00 90.31 195 LEU A N 1
ATOM 1593 C CA . LEU A 1 195 ? 5.123 -8.629 -20.254 1.00 90.31 195 LEU A CA 1
ATOM 1594 C C . LEU A 1 195 ? 4.290 -9.365 -21.307 1.00 90.31 195 LEU A C 1
ATOM 1596 O O . LEU A 1 195 ? 3.220 -8.889 -21.681 1.00 90.31 195 LEU A O 1
ATOM 1600 N N . GLN A 1 196 ? 4.746 -10.529 -21.778 1.00 89.88 196 GLN A N 1
ATOM 1601 C CA . GLN A 1 196 ? 4.029 -11.313 -22.795 1.00 89.88 196 GLN A CA 1
ATOM 1602 C C . GLN A 1 196 ? 2.634 -11.789 -22.348 1.00 89.88 196 GLN A C 1
ATOM 1604 O O . GLN A 1 196 ? 1.839 -12.204 -23.186 1.00 89.88 196 GLN A O 1
ATOM 1609 N N . LYS A 1 197 ? 2.331 -11.741 -21.042 1.00 90.25 197 LYS A N 1
ATOM 1610 C CA . LYS A 1 197 ? 1.019 -12.101 -20.484 1.00 90.25 197 LYS A CA 1
ATOM 1611 C C . LYS A 1 197 ? -0.051 -11.034 -20.744 1.00 90.25 197 LYS A C 1
ATOM 1613 O O . LYS A 1 197 ? -1.235 -11.318 -20.587 1.00 90.25 197 LYS A O 1
ATOM 1618 N N . PHE A 1 198 ? 0.356 -9.822 -21.118 1.00 91.12 198 PHE A N 1
ATOM 1619 C CA . PHE A 1 198 ? -0.520 -8.661 -21.219 1.00 91.12 198 PHE A CA 1
ATOM 1620 C C . PHE A 1 198 ? -0.618 -8.158 -22.652 1.00 91.12 198 PHE A C 1
ATOM 1622 O O . PHE A 1 198 ? 0.333 -8.240 -23.435 1.00 91.12 198 PHE A O 1
ATOM 1629 N N . GLN A 1 199 ? -1.764 -7.563 -22.982 1.00 90.00 199 GLN A N 1
ATOM 1630 C CA . GLN A 1 199 ? -1.856 -6.742 -24.178 1.00 90.00 199 GLN A CA 1
ATOM 1631 C C . GLN A 1 199 ? -0.960 -5.515 -23.995 1.00 90.00 199 GLN A C 1
ATOM 1633 O O . GLN A 1 199 ? -0.979 -4.876 -22.943 1.00 90.00 199 GLN A O 1
ATOM 1638 N N . GLN A 1 200 ? -0.179 -5.182 -25.018 1.00 89.06 200 GLN A N 1
ATOM 1639 C CA . GLN A 1 200 ? 0.728 -4.041 -24.984 1.00 89.06 200 GLN A CA 1
ATOM 1640 C C . GLN A 1 200 ? 0.359 -3.045 -26.079 1.00 89.06 200 GLN A C 1
ATOM 1642 O O . GLN A 1 200 ? 0.145 -3.421 -27.232 1.00 89.06 200 GLN A O 1
ATOM 1647 N N . ILE A 1 201 ? 0.278 -1.772 -25.702 1.00 89.06 201 ILE A N 1
ATOM 1648 C CA . ILE A 1 201 ? 0.091 -0.645 -26.611 1.00 89.06 201 ILE A CA 1
ATOM 1649 C C . ILE A 1 201 ? 1.340 0.215 -26.518 1.00 89.06 201 ILE A C 1
ATOM 1651 O O . ILE A 1 201 ? 1.742 0.621 -25.431 1.00 89.06 201 ILE A O 1
ATOM 1655 N N . HIS A 1 202 ? 1.943 0.507 -27.662 1.00 86.00 202 HIS A N 1
ATOM 1656 C CA . HIS A 1 202 ? 3.156 1.305 -27.735 1.00 86.00 202 HIS A CA 1
ATOM 1657 C C . HIS A 1 202 ? 2.843 2.625 -28.423 1.00 86.00 202 HIS A C 1
ATOM 1659 O O . HIS A 1 202 ? 2.422 2.659 -29.577 1.00 86.00 202 HIS A O 1
ATOM 1665 N N . HIS A 1 203 ? 3.036 3.718 -27.698 1.00 84.44 203 HIS A N 1
ATOM 1666 C CA . HIS A 1 203 ? 2.975 5.063 -28.236 1.00 84.44 203 HIS A CA 1
ATOM 1667 C C . HIS A 1 203 ? 4.398 5.562 -28.474 1.00 84.44 203 HIS A C 1
ATOM 1669 O O . HIS A 1 203 ? 5.260 5.450 -27.606 1.00 84.44 203 HIS A O 1
ATOM 1675 N N . GLY A 1 204 ? 4.658 6.137 -29.640 1.00 72.56 204 GLY A N 1
ATOM 1676 C CA . GLY A 1 204 ? 5.971 6.658 -29.991 1.00 72.56 204 GLY A CA 1
ATOM 1677 C C . GLY A 1 204 ? 5.936 7.326 -31.353 1.00 72.56 204 GLY A C 1
ATOM 1678 O O . GLY A 1 204 ? 5.030 7.093 -32.150 1.00 72.56 204 GLY A O 1
ATOM 1679 N N . HIS A 1 205 ? 6.906 8.196 -31.618 1.00 63.09 205 HIS A N 1
ATOM 1680 C CA . HIS A 1 205 ? 6.957 8.905 -32.895 1.00 63.09 205 HIS A CA 1
ATOM 1681 C C . HIS A 1 205 ? 7.535 8.067 -34.035 1.00 63.09 205 HIS A C 1
ATOM 1683 O O . HIS A 1 205 ? 7.288 8.389 -35.194 1.00 63.09 205 HIS A O 1
ATOM 1689 N N . PHE A 1 206 ? 8.267 6.991 -33.741 1.00 61.06 206 PHE A N 1
ATOM 1690 C CA . PHE A 1 206 ? 8.980 6.240 -34.766 1.00 61.06 206 PHE A CA 1
ATOM 1691 C C . PHE A 1 206 ? 9.210 4.793 -34.335 1.00 61.06 206 PHE A C 1
ATOM 1693 O O . PHE A 1 206 ? 10.238 4.495 -33.750 1.00 61.06 206 PHE A O 1
ATOM 1700 N N . GLU A 1 207 ? 8.271 3.903 -34.652 1.00 49.06 207 GLU A N 1
ATOM 1701 C CA . GLU A 1 207 ? 8.566 2.524 -35.060 1.00 49.06 207 GLU A CA 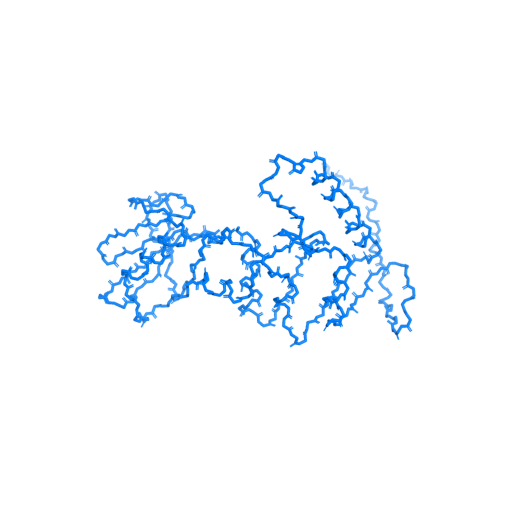1
ATOM 1702 C C . GLU A 1 207 ? 7.296 1.868 -35.613 1.00 49.06 207 GLU A C 1
ATOM 1704 O O . GLU A 1 207 ? 6.252 1.861 -34.969 1.00 49.06 207 GLU A O 1
ATOM 1709 N N . ARG A 1 208 ? 7.378 1.339 -36.841 1.00 52.59 208 ARG A N 1
ATOM 1710 C CA . ARG A 1 208 ? 6.325 0.502 -37.434 1.00 52.59 208 ARG A CA 1
ATOM 1711 C C . ARG A 1 208 ? 6.347 -0.847 -36.725 1.00 52.59 208 ARG A C 1
ATOM 1713 O O . ARG A 1 208 ? 7.181 -1.693 -37.060 1.00 52.59 208 ARG A O 1
ATOM 1720 N N . LEU A 1 209 ? 5.450 -1.065 -35.772 1.00 53.97 209 LEU A N 1
ATOM 1721 C CA . LEU A 1 209 ? 5.240 -2.400 -35.220 1.00 53.97 209 LEU A CA 1
ATOM 1722 C C . LEU A 1 209 ? 4.352 -3.201 -36.183 1.00 53.97 209 LEU A C 1
ATOM 1724 O O . LEU A 1 209 ? 3.406 -2.699 -36.775 1.00 53.97 209 LEU A O 1
ATOM 1728 N N . LYS A 1 210 ? 4.687 -4.477 -36.385 1.00 53.47 210 LYS A N 1
ATOM 1729 C CA . LYS A 1 210 ? 4.206 -5.299 -37.513 1.00 53.47 210 LYS A CA 1
ATOM 1730 C C . LYS A 1 210 ? 2.703 -5.640 -37.523 1.00 53.47 210 LYS A C 1
ATOM 1732 O O . LYS A 1 210 ? 2.275 -6.290 -38.472 1.00 53.47 210 LYS A O 1
ATOM 1737 N N . ASN A 1 211 ? 1.914 -5.247 -36.516 1.00 58.31 211 ASN A N 1
ATOM 1738 C CA . ASN A 1 211 ? 0.605 -5.868 -36.273 1.00 58.31 211 ASN A CA 1
ATOM 1739 C C . ASN A 1 211 ? -0.603 -4.940 -36.510 1.00 58.31 211 ASN A C 1
ATOM 1741 O O . ASN A 1 211 ? -1.471 -5.330 -37.284 1.00 58.31 211 ASN A O 1
ATOM 1745 N N . VAL A 1 212 ? -0.679 -3.738 -35.918 1.00 65.06 212 VAL A N 1
ATOM 1746 C CA . VAL A 1 212 ? -1.728 -2.724 -36.187 1.00 65.06 212 VAL A CA 1
ATOM 1747 C C . VAL A 1 212 ? -1.206 -1.343 -35.768 1.00 65.06 212 VAL A C 1
ATOM 1749 O O . VAL A 1 212 ? -0.897 -1.152 -34.596 1.00 65.06 212 VAL A O 1
ATOM 1752 N N . ASP A 1 213 ? -1.165 -0.382 -36.694 1.00 65.56 213 ASP A N 1
ATOM 1753 C CA . ASP A 1 213 ? -0.806 1.015 -36.413 1.00 65.56 213 ASP A CA 1
ATOM 1754 C C . ASP A 1 213 ? -2.065 1.899 -36.448 1.00 65.56 213 ASP A C 1
ATOM 1756 O O . ASP A 1 213 ? -2.818 1.887 -37.425 1.00 65.56 213 ASP A O 1
ATOM 1760 N N . LEU A 1 214 ? -2.284 2.695 -35.398 1.00 67.81 214 LEU A N 1
ATOM 1761 C CA . LEU A 1 214 ? -3.343 3.706 -35.340 1.00 67.81 214 LEU A CA 1
ATOM 1762 C C . LEU A 1 214 ? -2.716 5.100 -35.280 1.00 67.81 214 LEU A C 1
ATOM 1764 O O . LEU A 1 214 ? -1.972 5.416 -34.355 1.00 67.81 214 LEU A O 1
ATOM 1768 N N . ASN A 1 215 ? -3.035 5.950 -36.259 1.00 69.38 215 ASN A N 1
ATOM 1769 C CA . ASN A 1 215 ? -2.630 7.353 -36.262 1.00 69.38 215 ASN A CA 1
ATOM 1770 C C . ASN A 1 215 ? -3.821 8.231 -35.862 1.00 69.38 215 ASN A C 1
ATOM 1772 O O . ASN A 1 215 ? -4.819 8.296 -36.575 1.00 69.38 215 ASN A O 1
ATOM 1776 N N . PHE A 1 216 ? -3.702 8.924 -34.731 1.00 74.75 216 PHE A N 1
ATOM 1777 C CA . PHE A 1 216 ? -4.752 9.807 -34.218 1.00 74.75 216 PHE A CA 1
ATOM 1778 C C . PHE A 1 216 ? -4.815 11.170 -34.925 1.00 74.75 216 PHE A C 1
ATOM 1780 O O . PHE A 1 216 ? -5.669 11.984 -34.586 1.00 74.75 216 PHE A O 1
ATOM 1787 N N . HIS A 1 217 ? -3.914 11.447 -35.879 1.00 73.62 217 HIS A N 1
ATOM 1788 C CA . HIS A 1 217 ? -3.787 12.735 -36.573 1.00 73.62 217 HIS A CA 1
ATOM 1789 C C . HIS A 1 217 ? -3.708 13.941 -35.617 1.00 73.62 217 HIS A C 1
ATOM 1791 O O . HIS A 1 217 ? -4.096 15.057 -35.965 1.00 73.62 217 HIS A O 1
ATOM 1797 N N . ALA A 1 218 ? -3.192 13.717 -34.406 1.00 70.75 218 ALA A N 1
ATOM 1798 C CA . ALA A 1 218 ? -3.004 14.759 -33.413 1.00 70.75 218 ALA A CA 1
ATOM 1799 C C . ALA A 1 218 ? -1.840 15.664 -33.836 1.00 70.75 218 ALA A C 1
ATOM 1801 O O . ALA A 1 218 ? -0.730 15.192 -34.084 1.00 70.75 218 ALA A O 1
ATOM 1802 N N . ALA A 1 219 ? -2.095 16.969 -33.913 1.00 70.06 219 ALA A N 1
ATOM 1803 C CA . ALA A 1 219 ? -1.059 17.980 -34.067 1.00 70.06 219 ALA A CA 1
ATOM 1804 C C . ALA A 1 219 ? -0.781 18.621 -32.700 1.00 70.06 219 ALA A C 1
ATOM 1806 O O . ALA A 1 219 ? -1.727 18.820 -31.928 1.00 70.06 219 ALA A O 1
ATOM 1807 N N . PRO A 1 220 ? 0.480 18.963 -32.380 1.00 71.56 220 PRO A N 1
ATOM 1808 C CA . PRO A 1 220 ? 0.756 19.768 -31.200 1.00 71.56 220 PRO A CA 1
ATOM 1809 C C . PRO A 1 220 ? -0.035 21.085 -31.281 1.00 71.56 220 PRO A C 1
ATOM 1811 O O . PRO A 1 220 ? -0.225 21.617 -32.382 1.00 71.56 220 PRO A O 1
ATOM 1814 N N . PRO A 1 221 ? -0.505 21.624 -30.142 1.00 72.50 221 PRO A N 1
ATOM 1815 C CA . PRO A 1 221 ? -1.129 22.938 -30.134 1.00 72.50 221 PRO A CA 1
ATOM 1816 C C . PRO A 1 221 ? -0.152 23.972 -30.701 1.00 72.50 221 PRO A C 1
ATOM 1818 O O . PRO A 1 221 ? 1.064 23.857 -30.535 1.00 72.50 221 PRO A O 1
ATOM 1821 N N . THR A 1 222 ? -0.682 24.984 -31.384 1.00 77.88 222 THR A N 1
ATOM 1822 C CA . THR A 1 222 ? 0.114 26.076 -31.948 1.00 77.88 222 THR A CA 1
ATOM 1823 C C . THR A 1 222 ? 0.986 26.691 -30.850 1.00 77.88 222 THR A C 1
ATOM 1825 O O . THR A 1 222 ? 0.460 27.116 -29.822 1.00 77.88 222 THR A O 1
ATOM 1828 N N . GLU A 1 223 ? 2.308 26.737 -31.049 1.00 68.19 223 GLU A N 1
ATOM 1829 C CA . GLU A 1 223 ? 3.233 27.339 -30.080 1.00 68.19 223 GLU A CA 1
ATOM 1830 C C . GLU A 1 223 ? 2.792 28.768 -29.735 1.00 68.19 223 GLU A C 1
ATOM 1832 O O . GLU A 1 223 ? 2.775 29.657 -30.592 1.00 68.19 223 GLU A O 1
ATOM 1837 N N . PHE A 1 224 ? 2.477 29.017 -28.463 1.00 67.44 224 PHE A N 1
ATOM 1838 C CA . PHE A 1 224 ? 2.270 30.373 -27.974 1.00 67.44 224 PHE A CA 1
ATOM 1839 C C . PHE A 1 224 ? 3.628 31.078 -27.853 1.00 67.44 224 PHE A C 1
ATOM 1841 O O . PHE A 1 224 ? 4.297 31.024 -26.823 1.00 67.44 224 PHE A O 1
ATOM 1848 N N . LYS A 1 225 ? 4.048 31.760 -28.922 1.00 63.84 225 LYS A N 1
ATOM 1849 C CA . LYS A 1 225 ? 5.195 32.682 -28.911 1.00 63.84 225 LYS A CA 1
ATOM 1850 C C . LYS A 1 225 ? 4.752 33.999 -28.280 1.00 63.84 225 LYS A C 1
ATOM 1852 O O . LYS A 1 225 ? 4.415 34.952 -28.979 1.00 63.84 225 LYS A O 1
ATOM 1857 N N . GLY A 1 226 ? 4.643 34.011 -26.954 1.00 58.69 226 GLY A N 1
ATOM 1858 C CA . GLY A 1 226 ? 4.104 35.139 -26.203 1.00 58.69 226 GLY A CA 1
ATOM 1859 C C . GLY A 1 226 ? 4.816 36.458 -26.503 1.00 58.69 226 GLY A C 1
ATOM 1860 O O . GLY A 1 226 ? 5.968 36.642 -26.133 1.00 58.69 226 GLY A O 1
ATOM 1861 N N . ASN A 1 227 ? 4.090 37.412 -27.086 1.00 58.91 227 ASN A N 1
ATOM 1862 C CA . ASN A 1 227 ? 4.290 38.830 -26.804 1.00 58.91 227 ASN A CA 1
ATOM 1863 C C . ASN A 1 227 ? 3.167 39.253 -25.859 1.00 58.91 227 ASN A C 1
ATOM 1865 O O . ASN A 1 227 ? 2.134 39.772 -26.285 1.00 58.91 227 ASN A O 1
ATOM 1869 N N . VAL A 1 228 ? 3.351 38.997 -24.565 1.00 60.00 228 VAL A N 1
ATOM 1870 C CA . VAL A 1 228 ? 2.467 39.552 -23.539 1.00 60.00 228 VAL A CA 1
ATOM 1871 C C . VAL A 1 228 ? 2.849 41.022 -23.381 1.00 60.00 228 VAL A C 1
ATOM 1873 O O . VAL A 1 228 ? 3.808 41.356 -22.690 1.00 60.00 228 VAL A O 1
ATOM 1876 N N . LYS A 1 229 ? 2.125 41.922 -24.054 1.00 54.53 229 LYS A N 1
ATOM 1877 C CA . LYS A 1 229 ? 2.146 43.338 -23.676 1.00 54.53 229 LYS A CA 1
ATOM 1878 C C . LYS A 1 229 ? 1.424 43.450 -22.337 1.00 54.53 229 LYS A C 1
ATOM 1880 O O . LYS A 1 229 ? 0.198 43.416 -22.300 1.00 54.53 229 LYS A O 1
ATOM 1885 N N . LEU A 1 230 ? 2.187 43.557 -21.253 1.00 49.84 230 LEU A N 1
ATOM 1886 C CA . LEU A 1 230 ? 1.664 44.055 -19.986 1.00 49.84 230 LEU A CA 1
ATOM 1887 C C . LEU A 1 230 ? 1.130 45.470 -20.247 1.00 49.84 230 LEU A C 1
ATOM 1889 O O . LEU A 1 230 ? 1.894 46.367 -20.602 1.00 49.84 230 LEU A O 1
ATOM 1893 N N . LEU A 1 231 ? -0.188 45.639 -20.150 1.00 50.22 231 LEU A N 1
ATOM 1894 C CA . LEU A 1 231 ? -0.797 46.958 -20.028 1.00 50.22 231 LEU A CA 1
ATOM 1895 C C . LEU A 1 231 ? -0.460 47.444 -18.615 1.00 50.22 231 LEU A C 1
ATOM 1897 O O . LEU A 1 231 ? -0.938 46.865 -17.641 1.00 50.22 231 LEU A O 1
ATOM 1901 N N . ILE A 1 232 ? 0.443 48.422 -18.542 1.00 61.38 232 ILE A N 1
ATOM 1902 C CA . ILE A 1 232 ? 0.743 49.200 -17.334 1.00 61.38 232 ILE A CA 1
ATOM 1903 C C . ILE A 1 232 ? -0.350 50.253 -17.169 1.00 61.38 232 ILE A C 1
ATOM 1905 O O . ILE A 1 232 ? -0.727 50.843 -18.211 1.00 61.38 232 ILE A O 1
#

Foldseek 3Di:
DVVLVLLVCLVVDPDDDDDDALQQQFFFAAFPVRQVVQKDKDFAFDQAAPVVVVVSLVVLQADEDCADDDESHWYDDVQWIWHRAPPDPFIWIFGDDHRGGHWIFTADRPVRDTDDTDGMDMHGGDRDPPQRLHGPLSSQDPQDEAEADAVVVSVVVNVVVLVVLVVVCVVCVVVDPDNDPSSTTRRPVCVVVSVVVYHYHYDHDDDDDPDDDDDPVDDPPDDCPDPPPDPD

pLDDT: mean 87.03, std 11.71, range [49.06, 98.5]